Protein 3LUP (pdb70)

InterPro domains:
  IPR003797 DegV [PF02645] (5-283)
  IPR003797 DegV [PS51482] (6-283)
  IPR003797 DegV [TIGR00762] (7-281)
  IPR043168 DegV, C-terminal domain [G3DSA:3.30.1180.10] (158-285)
  IPR050270 DegV domain-containing [PTHR33434] (3-284)

Radius of gyration: 18.65 Å; Cα contacts (8 Å, |Δi|>4): 534; chains: 1; bounding box: 38×45×54 Å

Organism: Streptococcus agalactiae serotype V (strain ATCC BAA-611 / 2603 V/R) (NCBI:txid208435)

B-factor: mean 35.92, std 5.74, range [7.33, 65.75]

Foldseek 3Di:
DAEAEEEEPQAAADPVPVVDPRYYYFWKWKDQVVQFTTDPPTDDQVNLVVSCVPGPDFIAIAAGDLVVVLVVLVVCLVVPHAEYEYQYDACLQHVNLVVNVVSCVVRVRHHYDDDGLLHGYHQSNVLRVQLCCVVVPDPVVSVVVSVVQSVVKKKKKWFPAQCLQQVNPQEPVCVVCVVVQGQATFIWIADVSSGIYTPGTHRDLVVVLLVQLVVVCCCVPAAKQKEKEFQQQVVSSVVSLVSNVVVVNNPNYYYYYGGSNVCSRRPHNMIMMMITHDD

Secondary structure (DSSP, 8-state):
--EEEEEETTB---TTTTT-TTEEEE---EESSSS---BTTTB-HHHHHHHHHH-SS--EE-PPPHHHHHHHHHHHHHTT--EEEE--S-GGG-THHHHHTTHHHH-TTSEEE-------HHHHHHHHHHH--GGG--HHHHHHHHHHHHTT-EEEEE-S-THHHHHHT-BTTHHHHHHHHTTS--EEEE-TTS-EEEEE--SSHHHHHHHHHHHHH--TTS-EEEEEEESS-HHHHHHHHHHHHHTT-GGGEEEEE--HHHHHHH-TT-EEEEEEE--

Sequence (279 aa):
AKLALITDTSAYLPEAIENHEDVYVLDIPIIIDGKTYIEGQNLTLDQYYDKLAASKELPKTSQPSLAELDDLLCQLEKEGYTHVLGLFIAAGISGFWQNIQFLIEEHPNLTIAFPDTKITSAPQGNLVRNALCSREGDFDVIVNKIQSQIEKIEGFIVVNDLNHLVKGGRLSNGSAIIGNLLSIKPVLHFNEEGKIVVYEKVRTEKKALKRLAEIVKETADGEYDIAIIHSRAQDKAEQLYNLLAKAGLKDDLEIVSFGGVIATHLGEGAVAFGITPKN

Solvent-accessible surface area: 13046 Å² total

CATH classification: 3.40.50.10170 (+1 more: 3.30.1180.10)

Structure (mmCIF, N/CA/C/O backbone):
data_3LUP
#
_entry.id   3LUP
#
_cell.length_a   39.321
_cell.length_b   84.205
_cell.length_c   87.541
_cell.angle_alpha   90.00
_cell.angle_beta   90.00
_cell.angle_gamma   90.00
#
_symmetry.space_group_name_H-M   'P 21 21 21'
#
loop_
_entity.id
_entity.type
_entity.pdbx_description
1 polymer 'DegV family protein'
2 non-polymer 'Elaidic acid'
3 non-polymer GLYCEROL
4 water water
#
loop_
_atom_site.group_PDB
_atom_site.id
_atom_site.type_symbol
_atom_site.label_atom_id
_atom_site.label_alt_id
_atom_site.label_comp_id
_atom_site.label_asym_id
_atom_site.label_entity_id
_atom_site.label_seq_id
_atom_site.pdbx_PDB_ins_code
_atom_site.Cartn_x
_atom_site.Cartn_y
_atom_site.Cartn_z
_atom_site.occupancy
_atom_site.B_iso_or_equiv
_atom_site.auth_seq_id
_atom_site.auth_comp_id
_atom_site.auth_asym_id
_atom_site.auth_atom_id
_atom_site.pdbx_PDB_model_num
ATOM 1 N N . ALA A 1 3 ? -11.220 27.891 3.341 1.00 32.55 0 ALA A N 1
ATOM 2 C CA . ALA A 1 3 ? -9.733 28.055 3.272 1.00 32.74 0 ALA A CA 1
ATOM 3 C C . ALA A 1 3 ? -9.217 29.231 4.146 1.00 32.74 0 ALA A C 1
ATOM 4 O O . ALA A 1 3 ? -8.939 30.332 3.652 1.00 32.60 0 ALA A O 1
ATOM 14 N N . LYS A 1 5 ? -6.793 31.609 6.161 1.00 31.30 2 LYS A N 1
ATOM 15 C CA . LYS A 1 5 ? -5.428 32.094 6.330 1.00 30.56 2 LYS A CA 1
ATOM 16 C C . LYS A 1 5 ? -5.439 32.986 7.561 1.00 30.21 2 LYS A C 1
ATOM 17 O O . LYS A 1 5 ? -5.995 34.092 7.547 1.00 29.51 2 LYS A O 1
ATOM 23 N N . LEU A 1 6 ? -4.849 32.468 8.634 1.00 29.87 3 LEU A N 1
ATOM 24 C CA . LEU A 1 6 ? -4.996 33.046 9.960 1.00 29.89 3 LEU A CA 1
ATOM 25 C C . LEU A 1 6 ? -3.743 33.810 10.364 1.00 30.36 3 LEU A C 1
ATOM 26 O O . LEU A 1 6 ? -2.623 33.305 10.203 1.00 30.83 3 LEU A O 1
ATOM 31 N N . ALA A 1 7 ? -3.929 35.030 10.868 1.00 30.25 4 ALA A N 1
ATOM 32 C CA . ALA A 1 7 ? -2.812 35.811 11.357 1.00 30.23 4 ALA A CA 1
ATOM 33 C C . ALA A 1 7 ? -2.815 35.806 12.873 1.00 30.77 4 ALA A C 1
ATOM 34 O O . ALA A 1 7 ? -3.885 35.757 13.514 1.00 30.78 4 ALA A O 1
ATOM 36 N N . LEU A 1 8 ? -1.619 35.855 13.447 1.00 30.92 5 LEU A N 1
ATOM 37 C CA . LEU A 1 8 ? -1.503 36.006 14.879 1.00 31.80 5 LEU A CA 1
ATOM 38 C C . LEU A 1 8 ? -0.846 37.300 15.304 1.00 32.13 5 LEU A C 1
ATOM 39 O O . LEU A 1 8 ? 0.286 37.604 14.910 1.00 31.97 5 LEU A O 1
ATOM 44 N N . ILE A 1 9 ? -1.579 38.072 16.104 1.00 32.45 6 ILE A N 1
ATOM 45 C CA . ILE A 1 9 ? -1.031 39.321 16.618 1.00 33.02 6 ILE A CA 1
ATOM 46 C C . ILE A 1 9 ? -0.869 39.297 18.140 1.00 33.05 6 ILE A C 1
ATOM 47 O O . ILE A 1 9 ? -1.750 38.825 18.894 1.00 32.37 6 ILE A O 1
ATOM 52 N N . THR A 1 10 ? 0.287 39.803 18.558 1.00 32.92 7 THR A N 1
ATOM 53 C CA . THR A 1 10 ? 0.645 39.891 19.952 1.00 33.06 7 THR A CA 1
ATOM 54 C C . THR A 1 10 ? 1.485 41.135 20.171 1.00 32.89 7 THR A C 1
ATOM 55 O O . THR A 1 10 ? 1.677 41.910 19.249 1.00 32.92 7 THR A O 1
ATOM 59 N N . ASP A 1 11 ? 1.970 41.330 21.389 1.00 32.95 8 ASP A N 1
ATOM 60 C CA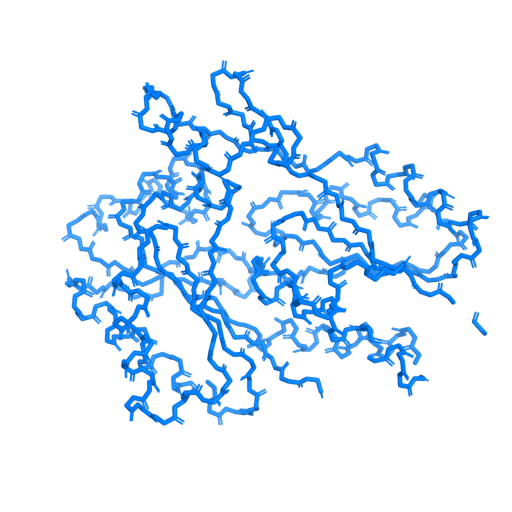 . ASP A 1 11 ? 2.810 42.471 21.682 1.00 33.62 8 ASP A CA 1
ATOM 61 C C . ASP A 1 11 ? 4.112 41.968 22.270 1.00 33.43 8 ASP A C 1
ATOM 62 O O . ASP A 1 11 ? 4.253 40.788 22.538 1.00 33.64 8 ASP A O 1
ATOM 67 N N . THR A 1 12 ? 5.071 42.863 22.446 1.00 33.54 9 THR A N 1
ATOM 68 C CA . THR A 1 12 ? 6.406 42.476 22.878 1.00 33.57 9 THR A CA 1
ATOM 69 C C . THR A 1 12 ? 6.489 42.033 24.351 1.00 33.76 9 THR A C 1
ATOM 70 O O . THR A 1 12 ? 7.550 41.588 24.793 1.00 33.92 9 THR A O 1
ATOM 74 N N . SER A 1 13 ? 5.383 42.116 25.093 1.00 33.74 10 SER A N 1
ATOM 75 C CA . SER A 1 13 ? 5.358 41.605 26.464 1.00 33.84 10 SER A CA 1
ATOM 76 C C . SER A 1 13 ? 5.231 40.084 26.495 1.00 33.70 10 SER A C 1
ATOM 77 O O . SER A 1 13 ? 5.531 39.454 27.501 1.00 33.88 10 SER A O 1
ATOM 80 N N . ALA A 1 14 ? 4.773 39.496 25.395 1.00 33.71 11 ALA A N 1
ATOM 81 C CA . ALA A 1 14 ? 4.691 38.035 25.269 1.00 33.54 11 ALA A CA 1
ATOM 82 C C . ALA A 1 14 ? 6.084 37.462 25.083 1.00 33.22 11 ALA A C 1
ATOM 83 O O . ALA A 1 14 ? 6.872 37.988 24.301 1.00 33.95 11 ALA A O 1
ATOM 85 N N . TYR A 1 15 ? 6.408 36.404 25.806 1.00 32.78 12 TYR A N 1
ATOM 86 C CA . TYR A 1 15 ? 7.684 35.755 25.586 1.00 32.70 12 TYR A CA 1
ATOM 87 C C . TYR A 1 15 ? 7.475 34.587 24.648 1.00 32.97 12 TYR A C 1
ATOM 88 O O . TYR A 1 15 ? 6.876 33.572 25.015 1.00 32.64 12 TYR A O 1
ATOM 97 N N . LEU A 1 16 ? 7.970 34.753 23.428 1.00 34.05 13 LEU A N 1
ATOM 98 C CA . LEU A 1 16 ? 7.705 33.817 22.329 1.00 35.12 13 LEU A CA 1
ATOM 99 C C . LEU A 1 16 ? 8.684 32.647 22.283 1.00 35.95 13 LEU A C 1
ATOM 100 O O . LEU A 1 16 ? 9.904 32.864 22.240 1.00 35.69 13 LEU A O 1
ATOM 105 N N . PRO A 1 17 ? 8.146 31.404 22.285 1.00 37.01 14 PRO A N 1
ATOM 106 C CA . PRO A 1 17 ? 8.976 30.196 22.131 1.00 38.13 14 PRO A CA 1
ATOM 107 C C . PRO A 1 17 ? 9.949 30.342 20.954 1.00 39.41 14 PRO A C 1
ATOM 108 O O . PRO A 1 17 ? 9.687 31.118 20.035 1.00 39.82 14 PRO A O 1
ATOM 112 N N . GLU A 1 18 ? 11.064 29.623 20.980 1.00 41.02 15 GLU A N 1
ATOM 113 C CA . GLU A 1 18 ? 12.065 29.753 19.909 1.00 42.85 15 GLU A CA 1
ATOM 114 C C . GLU A 1 18 ? 11.493 29.432 18.505 1.00 43.67 15 GLU A C 1
ATOM 115 O O . GLU A 1 18 ? 11.736 30.176 17.537 1.00 43.63 15 GLU A O 1
ATOM 117 N N . ALA A 1 19 ? 10.709 28.350 18.429 1.00 44.87 16 ALA A N 1
ATOM 118 C CA . ALA A 1 19 ? 10.127 27.839 17.166 1.00 45.96 16 ALA A CA 1
ATOM 119 C C . ALA A 1 19 ? 9.154 28.803 16.480 1.00 46.49 16 ALA A C 1
ATOM 120 O O . ALA A 1 19 ? 9.024 28.788 15.252 1.00 46.93 16 ALA A O 1
ATOM 122 N N . ILE A 1 20 ? 8.490 29.635 17.287 1.00 46.96 17 ILE A N 1
ATOM 123 C CA . ILE A 1 20 ? 7.442 30.575 16.842 1.00 47.04 17 ILE A CA 1
ATOM 124 C C . ILE A 1 20 ? 7.951 31.990 16.515 1.00 47.12 17 ILE A C 1
ATOM 125 O O . ILE A 1 20 ? 7.324 32.709 15.735 1.00 47.36 17 ILE A O 1
ATOM 130 N N . GLU A 1 21 ? 9.084 32.370 17.110 1.00 47.15 18 GLU A N 1
ATOM 131 C CA . GLU A 1 21 ? 9.743 33.672 16.881 1.00 46.58 18 GLU A CA 1
ATOM 132 C C . GLU A 1 21 ? 9.435 34.308 15.501 1.00 45.85 18 GLU A C 1
ATOM 133 O O . GLU A 1 21 ? 8.548 35.177 15.392 1.00 45.90 18 GLU A O 1
ATOM 135 N N . ASN A 1 22 ? 10.140 33.840 14.463 1.00 44.10 19 ASN A N 1
ATOM 136 C CA . ASN A 1 22 ? 10.097 34.458 13.132 1.00 42.47 19 ASN A CA 1
ATOM 137 C C . ASN A 1 22 ? 9.064 33.870 12.180 1.00 41.36 19 ASN A C 1
ATOM 138 O O . ASN A 1 22 ? 9.262 33.887 10.952 1.00 40.91 19 ASN A O 1
ATOM 143 N N . HIS A 1 23 ? 7.982 33.337 12.736 1.00 39.84 20 HIS A N 1
ATOM 144 C CA . HIS A 1 23 ? 6.939 32.733 11.933 1.00 38.52 20 HIS A CA 1
ATOM 145 C C . HIS A 1 23 ? 6.276 33.828 11.096 1.00 37.69 20 HIS A C 1
ATOM 146 O O . HIS A 1 23 ? 6.129 34.970 11.542 1.00 37.05 20 HIS A O 1
ATOM 153 N N . GLU A 1 24 ? 5.902 33.473 9.876 1.00 36.97 21 GLU A N 1
ATOM 154 C CA . GLU A 1 24 ? 5.461 34.454 8.894 1.00 36.89 21 GLU A CA 1
ATOM 155 C C . GLU A 1 24 ? 4.022 34.934 9.114 1.00 36.56 21 GLU A C 1
ATOM 156 O O . GLU A 1 24 ? 3.591 35.905 8.496 1.00 36.49 21 GLU A O 1
ATOM 162 N N . ASP A 1 25 ? 3.288 34.247 9.984 1.00 36.04 22 ASP A N 1
ATOM 163 C CA . ASP A 1 25 ? 1.919 34.626 10.303 1.00 35.61 22 ASP A CA 1
ATOM 164 C C . ASP A 1 25 ? 1.813 35.274 11.679 1.00 35.06 22 ASP A C 1
ATOM 165 O O . ASP A 1 25 ? 0.712 35.531 12.173 1.00 34.99 22 ASP A O 1
ATOM 170 N N . VAL A 1 26 ? 2.966 35.555 12.278 1.00 34.40 23 VAL A N 1
ATOM 171 C CA . VAL A 1 26 ? 3.024 36.131 13.618 1.00 33.96 23 VAL A CA 1
ATOM 172 C C . VAL A 1 26 ? 3.428 37.601 13.544 1.00 33.86 23 VAL A C 1
ATOM 173 O O . VAL A 1 26 ? 4.459 37.930 12.987 1.00 34.07 23 VAL A O 1
ATOM 177 N N . TYR A 1 27 ? 2.588 38.483 14.083 1.00 33.90 24 TYR A N 1
ATOM 178 C CA . TYR A 1 27 ? 2.877 39.918 14.106 1.00 33.78 24 TYR A CA 1
ATOM 179 C C . TYR A 1 27 ? 2.952 40.439 15.544 1.00 33.82 24 TYR A C 1
ATOM 180 O O . TYR A 1 27 ? 2.102 40.105 16.381 1.00 34.06 24 TYR A O 1
ATOM 189 N N . VAL A 1 28 ? 3.986 41.230 15.829 1.00 33.73 25 VAL A N 1
ATOM 190 C CA . VAL A 1 28 ? 4.266 41.682 17.191 1.00 33.64 25 VAL A CA 1
ATOM 191 C C . VAL A 1 28 ? 4.274 43.192 17.264 1.00 34.05 25 VAL A C 1
ATOM 192 O O . VAL A 1 28 ? 5.142 43.842 16.671 1.00 34.04 25 VAL A O 1
ATOM 196 N N . LEU A 1 29 ? 3.318 43.733 18.010 1.00 34.51 26 LEU A N 1
ATOM 197 C CA . LEU A 1 29 ? 3.230 45.168 18.285 1.00 35.47 26 LEU A CA 1
ATOM 198 C C . LEU A 1 29 ? 4.217 45.572 19.374 1.00 35.91 26 LEU A C 1
ATOM 199 O O . LEU A 1 29 ? 4.342 44.864 20.373 1.00 36.20 26 LEU A O 1
ATOM 204 N N . ASP A 1 30 ? 4.887 46.714 19.200 1.00 36.26 27 ASP A N 1
ATOM 205 C CA . ASP A 1 30 ? 5.833 47.211 20.205 1.00 36.99 27 ASP A CA 1
ATOM 206 C C . ASP A 1 30 ? 5.185 47.972 21.357 1.00 37.08 27 ASP A C 1
ATOM 207 O O . ASP A 1 30 ? 4.252 48.750 21.161 1.00 37.63 27 ASP A O 1
ATOM 212 N N . ILE A 1 31 ? 5.694 47.732 22.562 1.00 37.36 28 ILE A N 1
ATOM 213 C CA . ILE A 1 31 ? 5.290 48.484 23.761 1.00 37.30 28 ILE A CA 1
ATOM 214 C C . ILE A 1 31 ? 6.377 49.476 24.166 1.00 37.51 28 ILE A C 1
ATOM 215 O O . ILE A 1 31 ? 7.485 49.076 24.503 1.00 37.67 28 ILE A O 1
ATOM 220 N N . PRO A 1 32 ? 6.065 50.775 24.111 1.00 37.93 29 PRO A N 1
ATOM 221 C CA . PRO A 1 32 ? 7.029 51.797 24.504 1.00 38.25 29 PRO A CA 1
ATOM 222 C C . PRO A 1 32 ? 7.292 51.855 26.014 1.00 38.68 29 PRO A C 1
ATOM 223 O O . PRO A 1 32 ? 6.389 51.625 26.821 1.00 38.48 29 PRO A O 1
ATOM 227 N N . ILE A 1 33 ? 8.538 52.137 26.378 1.00 39.15 30 ILE A N 1
ATOM 228 C CA . ILE A 1 33 ? 8.868 52.470 27.749 1.00 40.05 30 ILE A CA 1
ATOM 229 C C . ILE A 1 33 ? 9.227 53.959 27.830 1.00 40.40 30 ILE A C 1
ATOM 230 O O . ILE A 1 33 ? 9.878 54.504 26.937 1.00 40.41 30 ILE A O 1
ATOM 235 N N . ILE A 1 34 ? 8.780 54.624 28.884 1.00 41.04 31 ILE A N 1
ATOM 236 C CA . ILE A 1 34 ? 9.050 56.050 29.029 1.00 42.03 31 ILE A CA 1
ATOM 237 C C . ILE A 1 34 ? 9.939 56.307 30.239 1.00 42.58 31 ILE A C 1
ATOM 238 O O . ILE A 1 34 ? 9.490 56.214 31.390 1.00 42.12 31 ILE A O 1
ATOM 243 N N . ILE A 1 35 ? 11.203 56.622 29.964 1.00 43.45 32 ILE A N 1
ATOM 244 C CA . ILE A 1 35 ? 12.153 56.978 31.012 1.00 44.34 32 ILE A CA 1
ATOM 245 C C . ILE A 1 35 ? 11.937 58.459 31.327 1.00 45.22 32 ILE A C 1
ATOM 246 O O . ILE A 1 35 ? 10.802 58.868 31.569 1.00 45.73 32 ILE A O 1
ATOM 251 N N . ASP A 1 36 ? 12.985 59.275 31.321 1.00 46.19 33 ASP A N 1
ATOM 252 C CA . ASP A 1 36 ? 12.793 60.713 31.519 1.00 47.00 33 ASP A CA 1
ATOM 253 C C . ASP A 1 36 ? 12.227 61.328 30.230 1.00 47.66 33 ASP A C 1
ATOM 254 O O . ASP A 1 36 ? 12.243 62.552 30.051 1.00 48.02 33 ASP A O 1
ATOM 256 N N . GLY A 1 37 ? 11.691 60.460 29.362 1.00 48.27 34 GLY A N 1
ATOM 257 C CA . GLY A 1 37 ? 11.420 60.759 27.943 1.00 48.81 34 GLY A CA 1
ATOM 258 C C . GLY A 1 37 ? 12.626 60.355 27.094 1.00 49.26 34 GLY A C 1
ATOM 259 O O . GLY A 1 37 ? 12.612 60.488 25.868 1.00 49.31 34 GLY A O 1
ATOM 260 N N . LYS A 1 38 ? 13.653 59.826 27.774 1.00 49.65 35 LYS A N 1
ATOM 261 C CA . LYS A 1 38 ? 14.994 59.527 27.222 1.00 49.60 35 LYS A CA 1
ATOM 262 C C . LYS A 1 38 ? 15.089 58.397 26.171 1.00 49.35 35 LYS A C 1
ATOM 263 O O . LYS A 1 38 ? 15.506 58.655 25.032 1.00 49.43 35 LYS A O 1
ATOM 265 N N . THR A 1 39 ? 14.735 57.166 26.562 1.00 48.79 36 THR A N 1
ATOM 266 C CA . THR A 1 39 ? 14.717 56.008 25.647 1.00 48.28 36 THR A CA 1
ATOM 267 C C . THR A 1 39 ? 13.389 55.258 25.733 1.00 47.98 36 THR A C 1
ATOM 268 O O . THR A 1 39 ? 12.688 55.359 26.749 1.00 47.97 36 THR A O 1
ATOM 270 N N . TYR A 1 40 ? 13.073 54.485 24.685 1.00 47.37 37 TYR A N 1
ATOM 271 C CA . TYR A 1 40 ? 11.678 54.202 24.316 1.00 46.70 37 TYR A CA 1
ATOM 272 C C . TYR A 1 40 ? 11.269 52.782 23.865 1.00 45.91 37 TYR A C 1
ATOM 273 O O . TYR A 1 40 ? 10.302 52.230 24.383 1.00 45.76 37 TYR A O 1
ATOM 282 N N . ILE A 1 41 ? 11.935 52.211 22.868 1.00 44.95 38 ILE A N 1
ATOM 283 C CA . ILE A 1 41 ? 11.503 50.902 22.377 1.00 44.25 38 ILE A CA 1
ATOM 284 C C . ILE A 1 41 ? 12.648 49.914 22.361 1.00 44.15 38 ILE A C 1
ATOM 285 O O . ILE A 1 41 ? 13.643 50.122 21.670 1.00 44.27 38 ILE A O 1
ATOM 290 N N . GLU A 1 42 ? 12.491 48.842 23.136 1.00 44.07 39 GLU A N 1
ATOM 291 C CA . GLU A 1 42 ? 13.476 47.763 23.214 1.00 44.12 39 GLU A CA 1
ATOM 292 C C . GLU A 1 42 ? 13.695 47.156 21.830 1.00 43.98 39 GLU A C 1
ATOM 293 O O . GLU A 1 42 ? 12.737 46.864 21.116 1.00 44.09 39 GLU A O 1
ATOM 299 N N . GLY A 1 43 ? 14.957 46.996 21.444 1.00 43.86 40 GLY A N 1
ATOM 300 C CA . GLY A 1 43 ? 15.289 46.372 20.165 1.00 43.72 40 GLY A CA 1
ATOM 301 C C . GLY A 1 43 ? 15.568 47.361 19.048 1.00 43.65 40 GLY A C 1
ATOM 302 O O . GLY A 1 43 ? 16.187 47.003 18.037 1.00 43.98 40 GLY A O 1
ATOM 303 N N . GLN A 1 44 ? 15.106 48.600 19.228 1.00 43.09 41 GLN A N 1
ATOM 304 C CA . GLN A 1 44 ? 15.312 49.678 18.258 1.00 42.44 41 GLN A CA 1
ATOM 305 C C . GLN A 1 44 ? 16.189 50.785 18.842 1.00 41.97 41 GLN A C 1
ATOM 306 O O . GLN A 1 44 ? 17.143 51.256 18.215 1.00 41.74 41 GLN A O 1
ATOM 312 N N . ASN A 1 45 ? 15.869 51.135 20.082 1.00 41.33 42 ASN A N 1
ATOM 313 C CA . ASN A 1 45 ? 16.159 52.423 20.669 1.00 40.50 42 ASN A CA 1
ATOM 314 C C . ASN A 1 45 ? 16.782 52.230 22.043 1.00 40.06 42 ASN A C 1
ATOM 315 O O . ASN A 1 45 ? 17.264 53.180 22.666 1.00 39.67 42 ASN A O 1
ATOM 320 N N . LEU A 1 46 ? 16.756 50.984 22.507 1.00 39.60 43 LEU A N 1
ATOM 321 C CA . LEU A 1 46 ? 17.104 50.636 23.876 1.00 39.03 43 LEU A CA 1
ATOM 322 C C . LEU A 1 46 ? 17.392 49.143 23.994 1.00 38.74 43 LEU A C 1
ATOM 323 O O . LEU A 1 46 ? 16.543 48.306 23.664 1.00 38.39 43 LEU A O 1
ATOM 328 N N . THR A 1 47 ? 18.595 48.817 24.460 1.00 38.58 44 THR A N 1
ATOM 329 C CA . THR A 1 47 ? 18.945 47.430 24.789 1.00 38.55 44 THR A CA 1
ATOM 330 C C . THR A 1 47 ? 18.566 47.121 26.241 1.00 38.60 44 THR A C 1
ATOM 331 O O . THR A 1 47 ? 18.314 48.044 27.034 1.00 38.62 44 THR A O 1
ATOM 335 N N . LEU A 1 48 ? 18.537 45.832 26.595 1.00 38.34 45 LEU A N 1
ATOM 336 C CA . LEU A 1 48 ? 18.220 45.451 27.970 1.00 37.92 45 LEU A CA 1
ATOM 337 C C . LEU A 1 48 ? 19.275 45.968 28.957 1.00 37.68 45 LEU A C 1
ATOM 338 O O . LEU A 1 48 ? 18.928 46.354 30.075 1.00 37.94 45 LEU A O 1
ATOM 343 N N . ASP A 1 49 ? 20.544 46.020 28.538 1.00 37.21 46 ASP A N 1
ATOM 344 C CA . ASP A 1 49 ? 21.612 46.505 29.419 1.00 36.44 46 ASP A CA 1
ATOM 345 C C . ASP A 1 49 ? 21.543 48.004 29.639 1.00 36.10 46 ASP A C 1
ATOM 346 O O . ASP A 1 49 ? 21.788 48.484 30.746 1.00 36.05 46 ASP A O 1
ATOM 351 N N . GLN A 1 50 ? 21.188 48.740 28.588 1.00 35.87 47 GLN A N 1
ATOM 352 C CA . GLN A 1 50 ? 21.004 50.188 28.693 1.00 35.55 47 GLN A CA 1
ATOM 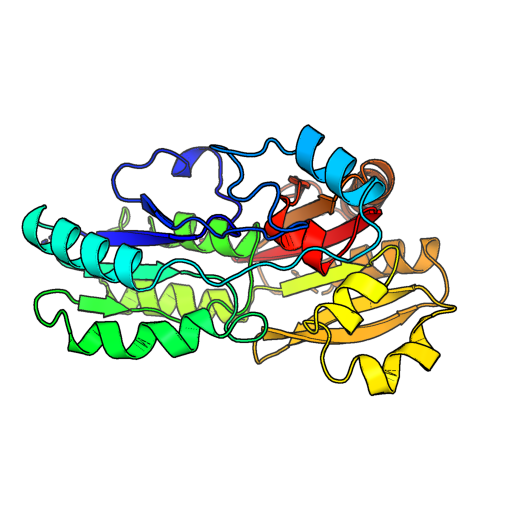353 C C . GLN A 1 50 ? 19.826 50.478 29.605 1.00 35.45 47 GLN A C 1
ATOM 354 O O . GLN A 1 50 ? 19.858 51.457 30.366 1.00 35.33 47 GLN A O 1
ATOM 360 N N . TYR A 1 51 ? 18.801 49.617 29.518 1.00 34.99 48 TYR A N 1
ATOM 361 C CA . TYR A 1 51 ? 17.582 49.766 30.295 1.00 34.53 48 TYR A CA 1
ATOM 362 C C . TYR A 1 51 ? 17.848 49.780 31.778 1.00 35.18 48 TYR A C 1
ATOM 363 O O . TYR A 1 51 ? 17.390 50.681 32.482 1.00 35.51 48 TYR A O 1
ATOM 372 N N . TYR A 1 52 ? 18.558 48.758 32.252 1.00 35.73 49 TYR A N 1
ATOM 373 C CA . TYR A 1 52 ? 18.871 48.630 33.675 1.00 36.16 49 TYR A CA 1
ATOM 374 C C . TYR A 1 52 ? 19.812 49.718 34.175 1.00 36.77 49 TYR A C 1
ATOM 375 O O . TYR A 1 52 ? 19.691 50.178 35.311 1.00 36.24 49 TYR A O 1
ATOM 384 N N . ASP A 1 53 ? 20.739 50.126 33.314 1.00 38.19 50 ASP A N 1
ATOM 385 C CA . ASP A 1 53 ? 21.590 51.278 33.586 1.00 39.74 50 ASP A CA 1
ATOM 386 C C . ASP A 1 53 ? 20.766 52.545 33.746 1.00 40.58 50 ASP A C 1
ATOM 387 O O . ASP A 1 53 ? 20.996 53.319 34.682 1.00 40.55 50 ASP A O 1
ATOM 392 N N . LYS A 1 54 ? 19.809 52.747 32.837 1.00 41.60 51 LYS A N 1
ATOM 393 C CA . LYS A 1 54 ? 18.905 53.893 32.920 1.00 42.80 51 LYS A CA 1
ATOM 394 C C . LYS A 1 54 ? 17.965 53.793 34.123 1.00 43.57 51 LYS A C 1
ATOM 395 O O . LYS A 1 54 ? 17.631 54.805 34.744 1.00 43.75 51 LYS A O 1
ATOM 401 N N . LEU A 1 55 ? 17.560 52.574 34.464 1.00 44.49 52 LEU A N 1
ATOM 402 C CA . LEU A 1 55 ? 16.762 52.349 35.668 1.00 45.43 52 LEU A CA 1
ATOM 403 C C . LEU A 1 55 ? 17.484 52.810 36.959 1.00 45.90 52 LEU A C 1
ATOM 404 O O . LEU A 1 55 ? 16.966 53.657 37.699 1.00 45.97 52 LEU A O 1
ATOM 409 N N . ALA A 1 56 ? 18.682 52.276 37.201 1.00 46.37 53 ALA A N 1
ATOM 410 C CA . ALA A 1 56 ? 19.509 52.684 38.341 1.00 46.88 53 ALA A CA 1
ATOM 411 C C . ALA A 1 56 ? 19.705 54.202 38.443 1.00 47.25 53 ALA A C 1
ATOM 412 O O . ALA A 1 56 ? 19.650 54.764 39.537 1.00 47.42 53 ALA A O 1
ATOM 414 N N . ALA A 1 57 ? 19.905 54.857 37.301 1.00 47.77 54 ALA A N 1
ATOM 415 C CA . ALA A 1 57 ? 20.285 56.280 37.252 1.00 48.23 54 ALA A CA 1
ATOM 416 C C . ALA A 1 57 ? 19.143 57.322 37.334 1.00 48.49 54 ALA A C 1
ATOM 417 O O . ALA A 1 57 ? 19.402 58.489 37.629 1.00 48.72 54 ALA A O 1
ATOM 419 N N . SER A 1 58 ? 17.898 56.928 37.072 1.00 48.77 55 SER A N 1
ATOM 420 C CA . SER A 1 58 ? 16.784 57.884 37.163 1.00 48.94 55 SER A CA 1
ATOM 421 C C . SER A 1 58 ? 16.286 58.052 38.608 1.00 49.03 55 SER A C 1
ATOM 422 O O . SER A 1 58 ? 16.406 57.132 39.429 1.00 48.98 55 SER A O 1
ATOM 424 N N . LYS A 1 59 ? 15.757 59.240 38.917 1.00 49.03 56 LYS A N 1
ATOM 425 C CA . LYS A 1 59 ? 15.217 59.546 40.260 1.00 48.88 56 LYS A CA 1
ATOM 426 C C . LYS A 1 59 ? 13.686 59.505 40.238 1.00 48.53 56 LYS A C 1
ATOM 427 O O . LYS A 1 59 ? 13.023 59.756 41.253 1.00 48.59 56 LYS A O 1
ATOM 429 N N . GLU A 1 60 ? 13.152 59.182 39.061 1.00 47.88 57 GLU A N 1
ATOM 430 C CA . GLU A 1 60 ? 11.727 59.008 38.828 1.00 47.22 57 GLU A CA 1
ATOM 431 C C . GLU A 1 60 ? 11.538 57.628 38.185 1.00 46.49 57 GLU A C 1
ATOM 432 O O . GLU A 1 60 ? 12.391 57.185 37.402 1.00 46.43 57 GLU A O 1
ATOM 438 N N . LEU A 1 61 ? 10.444 56.941 38.515 1.00 45.52 58 LEU A N 1
ATOM 439 C CA . LEU A 1 61 ? 10.160 55.627 37.912 1.00 44.64 58 LEU A CA 1
ATOM 440 C C . LEU A 1 61 ? 9.836 55.737 36.423 1.00 43.93 58 LEU A C 1
ATOM 441 O O . LEU A 1 61 ? 9.241 56.733 35.996 1.00 43.79 58 LEU A O 1
ATOM 446 N N . PRO A 1 62 ? 10.232 54.717 35.628 1.00 43.23 59 PRO A N 1
ATOM 447 C CA . PRO A 1 62 ? 9.764 54.647 34.251 1.00 42.61 59 PRO A CA 1
ATOM 448 C C . PRO A 1 62 ? 8.270 54.303 34.166 1.00 42.23 59 PRO A C 1
ATOM 449 O O . PRO A 1 62 ? 7.683 53.782 35.133 1.00 42.06 59 PRO A O 1
ATOM 453 N N . LYS A 1 63 ?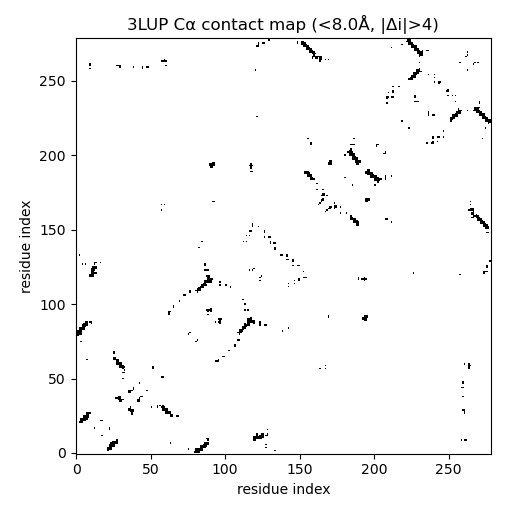 7.662 54.626 33.024 1.00 41.56 60 LYS A N 1
ATOM 454 C CA . LYS A 1 63 ? 6.306 54.188 32.722 1.00 40.84 60 LYS A CA 1
ATOM 455 C C . LYS A 1 63 ? 6.311 53.419 31.408 1.00 40.20 60 LYS A C 1
ATOM 456 O O . LYS A 1 63 ? 7.276 53.466 30.648 1.00 39.98 60 LYS A O 1
ATOM 462 N N . THR A 1 64 ? 5.239 52.691 31.149 1.00 39.63 61 THR A N 1
ATOM 463 C CA . THR A 1 64 ? 5.028 52.156 29.821 1.00 39.35 61 THR A CA 1
ATOM 464 C C . THR A 1 64 ? 3.751 52.765 29.258 1.00 39.82 61 THR A C 1
ATOM 465 O O . THR A 1 64 ? 2.983 53.419 29.981 1.00 39.84 61 THR A O 1
ATOM 469 N N . SER A 1 65 ? 3.543 52.576 27.958 1.00 40.01 62 SER A N 1
ATOM 470 C CA . SER A 1 65 ? 2.305 52.984 27.321 1.00 40.21 62 SER A CA 1
ATOM 471 C C . SER A 1 65 ? 1.817 51.834 26.478 1.00 39.74 62 SER A C 1
ATOM 472 O O . SER A 1 65 ? 2.603 50.968 26.103 1.00 39.75 62 SER A O 1
ATOM 475 N N . GLN A 1 66 ? 0.513 51.830 26.205 1.00 39.47 63 GLN A N 1
ATOM 476 C CA . GLN A 1 66 ? -0.130 50.825 25.370 1.00 39.12 63 GLN A CA 1
ATOM 477 C C . GLN A 1 66 ? 0.519 50.818 23.994 1.00 39.17 63 GLN A C 1
ATOM 478 O O . GLN A 1 66 ? 1.019 51.854 23.549 1.00 3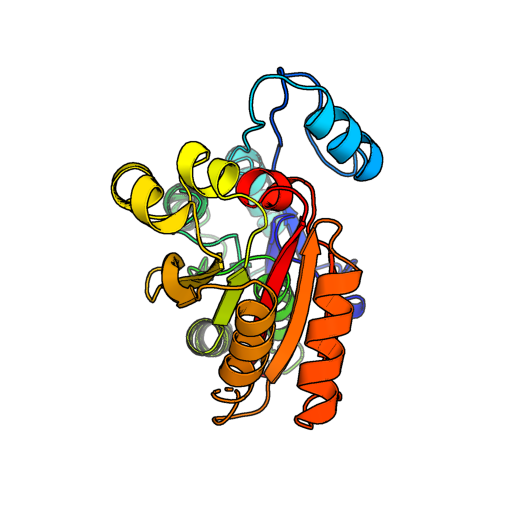9.52 63 GLN A O 1
ATOM 484 N N . PRO A 1 67 ? 0.545 49.653 23.320 1.00 39.07 64 PRO A N 1
ATOM 485 C CA . PRO A 1 67 ? 0.962 49.687 21.914 1.00 39.04 64 PRO A CA 1
ATOM 486 C C . PRO A 1 67 ? 0.037 50.601 21.111 1.00 38.80 64 PRO A C 1
ATOM 487 O O . PRO A 1 67 ? -1.054 50.927 21.573 1.00 38.87 64 PRO A O 1
ATOM 491 N N . SER A 1 68 ? 0.489 51.034 19.939 1.00 38.63 65 SER A N 1
ATOM 492 C CA . SER A 1 68 ? -0.273 51.970 19.105 1.00 38.32 65 SER A CA 1
ATOM 493 C C . SER A 1 68 ? -1.579 51.366 18.522 1.00 37.97 65 SER A C 1
ATOM 494 O O . SER A 1 68 ? -1.556 50.333 17.837 1.00 37.84 65 SER A O 1
ATOM 497 N N . LEU A 1 69 ? -2.712 52.008 18.806 1.00 37.35 66 LEU A N 1
ATOM 498 C CA . LEU A 1 69 ? -3.975 51.639 18.174 1.00 37.17 66 LEU A CA 1
ATOM 499 C C . LEU A 1 69 ? -3.854 51.798 16.667 1.00 37.05 66 LEU A C 1
ATOM 500 O O . LEU A 1 69 ? -4.354 50.970 15.908 1.00 37.22 66 LEU A O 1
ATOM 505 N N . ALA A 1 70 ? -3.180 52.866 16.245 1.00 36.79 67 ALA A N 1
ATOM 506 C CA . ALA A 1 70 ? -2.980 53.161 14.833 1.00 36.44 67 ALA A CA 1
ATOM 507 C C . ALA A 1 70 ? -2.153 52.078 14.144 1.00 36.34 67 ALA A C 1
ATOM 508 O O . ALA A 1 70 ? -2.417 51.742 12.993 1.00 36.31 67 ALA A O 1
ATOM 510 N N . GLU A 1 71 ? -1.168 51.531 14.848 1.00 36.22 68 GLU A N 1
ATOM 511 C CA . GLU A 1 71 ? -0.337 50.471 14.288 1.00 36.67 68 GLU A CA 1
ATOM 512 C C . GLU A 1 71 ? -1.123 49.183 14.098 1.00 36.50 68 GLU A C 1
ATOM 513 O O . GLU A 1 71 ? -1.003 48.529 13.067 1.00 36.45 68 GLU A O 1
ATOM 519 N N . LEU A 1 72 ? -1.918 48.823 15.099 1.00 36.58 69 LEU A N 1
ATOM 520 C CA . LEU A 1 72 ? -2.827 47.695 14.974 1.00 36.88 69 LEU A CA 1
ATOM 521 C C . LEU A 1 72 ? -3.780 47.910 13.798 1.00 37.27 69 LEU A C 1
ATOM 522 O O . LEU A 1 72 ? -3.917 47.045 12.926 1.00 37.52 69 LEU A O 1
ATOM 527 N N . ASP A 1 73 ? -4.424 49.072 13.780 1.00 37.64 70 ASP A N 1
ATOM 528 C CA . ASP A 1 73 ? -5.371 49.427 12.738 1.00 37.99 70 ASP A CA 1
ATOM 529 C C . ASP A 1 73 ? -4.790 49.223 11.348 1.00 37.84 70 ASP A C 1
ATOM 530 O O . ASP A 1 73 ? -5.411 48.570 10.511 1.00 37.83 70 ASP A O 1
ATOM 535 N N . ASP A 1 74 ? -3.598 49.776 11.122 1.00 37.66 71 ASP A N 1
ATOM 536 C CA . ASP A 1 74 ? -2.895 49.670 9.842 1.00 37.81 71 ASP A CA 1
ATOM 537 C C . ASP A 1 74 ? -2.415 48.236 9.525 1.00 37.58 71 ASP A C 1
ATOM 538 O O . ASP A 1 74 ? -2.366 47.828 8.354 1.00 37.39 71 ASP A O 1
ATOM 543 N N . LEU A 1 75 ? -2.060 47.485 10.568 1.00 37.29 72 LEU A N 1
ATOM 544 C CA . LEU A 1 75 ? -1.678 46.083 10.427 1.00 37.01 72 LEU A CA 1
ATOM 545 C C . LEU A 1 75 ? -2.874 45.218 10.010 1.00 37.07 72 LEU A C 1
ATOM 546 O O . LEU A 1 75 ? -2.743 44.310 9.181 1.00 36.92 72 LEU A O 1
ATOM 551 N N . LEU A 1 76 ? -4.029 45.505 10.599 1.00 36.76 73 LEU A N 1
ATOM 552 C CA . LEU A 1 76 ? -5.243 44.797 10.267 1.00 36.79 73 LEU A CA 1
ATOM 553 C C . LEU A 1 76 ? -5.599 44.984 8.804 1.00 37.00 73 LEU A C 1
ATOM 554 O O . LEU A 1 76 ? -5.911 44.019 8.103 1.00 37.19 73 LEU A O 1
ATOM 559 N N . CYS A 1 77 ? -5.538 46.228 8.349 1.00 37.25 74 CYS A N 1
ATOM 560 C CA . CYS A 1 77 ? -5.807 46.564 6.960 1.00 37.78 74 CYS A CA 1
ATOM 561 C C . CYS A 1 77 ? -4.816 45.854 6.031 1.00 37.70 74 CYS A C 1
ATOM 562 O O . CYS A 1 77 ? -5.219 45.235 5.045 1.00 37.50 74 CYS A O 1
ATOM 565 N N . GLN A 1 78 ? -3.527 45.930 6.373 1.00 38.03 75 GLN A N 1
ATOM 566 C CA . GLN A 1 78 ? -2.449 45.239 5.644 1.00 38.21 75 GLN A CA 1
ATOM 567 C C . GLN A 1 78 ? -2.661 43.716 5.532 1.00 37.72 75 GLN A C 1
ATOM 568 O O . GLN A 1 78 ? -2.430 43.120 4.477 1.00 37.66 75 GLN A O 1
ATOM 574 N N . LEU A 1 79 ? -3.108 43.096 6.616 1.00 37.33 76 LEU A N 1
ATOM 575 C CA . LEU A 1 79 ? -3.383 41.661 6.620 1.00 37.18 76 LEU A CA 1
ATOM 576 C C . LEU A 1 79 ? -4.535 41.305 5.674 1.00 37.06 76 LEU A C 1
ATOM 577 O O . LEU A 1 79 ? -4.453 40.328 4.923 1.00 36.73 76 LEU A O 1
ATOM 582 N N . GLU A 1 80 ? -5.589 42.122 5.703 1.00 36.97 77 GLU A N 1
ATOM 583 C CA . GLU A 1 80 ? -6.742 41.963 4.820 1.00 37.07 77 GLU A CA 1
ATOM 584 C C . GLU A 1 80 ? -6.336 41.937 3.354 1.00 36.70 77 GLU A C 1
ATOM 585 O O . GLU A 1 80 ? -6.817 41.093 2.601 1.00 36.79 77 GLU A O 1
ATOM 591 N N . LYS A 1 81 ? -5.459 42.858 2.951 1.00 36.22 78 LYS A N 1
ATOM 592 C CA . LYS A 1 81 ? -4.983 42.886 1.564 1.00 35.83 78 LYS A CA 1
ATOM 593 C C . LYS A 1 81 ? -3.818 41.925 1.283 1.00 34.98 78 LYS A C 1
ATOM 594 O O . LYS A 1 81 ? -3.507 41.629 0.139 1.00 34.49 78 LYS A O 1
ATOM 600 N N . GLU A 1 82 ? -3.203 41.410 2.335 1.00 34.36 79 GLU A N 1
ATOM 601 C CA . GLU A 1 82 ? -2.205 40.376 2.162 1.00 33.80 79 GLU A CA 1
ATOM 602 C C . GLU A 1 82 ? -2.898 39.005 1.990 1.00 33.19 79 GLU A C 1
ATOM 603 O O . GLU A 1 82 ? -2.224 37.979 1.803 1.00 33.12 79 GLU A O 1
ATOM 609 N N . GLY A 1 83 ? -4.239 39.000 2.037 1.00 32.20 80 GLY A N 1
ATOM 610 C CA . GLY A 1 83 ? -5.044 37.789 1.838 1.00 31.03 80 GLY A CA 1
ATOM 611 C C . GLY A 1 83 ? -5.441 36.952 3.058 1.00 30.90 80 GLY A C 1
ATOM 612 O O . GLY A 1 83 ? -6.075 35.902 2.908 1.00 30.96 80 GLY A O 1
ATOM 613 N N . TYR A 1 84 ? -5.088 37.390 4.266 1.00 30.30 81 TYR A N 1
ATOM 614 C CA . TYR A 1 84 ? -5.502 36.683 5.481 1.00 30.05 81 TYR A CA 1
ATOM 615 C C . TYR A 1 84 ? -7.015 36.722 5.674 1.00 30.27 81 TYR A C 1
ATOM 616 O O . TYR A 1 84 ? -7.648 37.723 5.359 1.00 30.63 81 TYR A O 1
ATOM 625 N N . THR A 1 85 ? -7.594 35.648 6.210 1.00 30.40 82 THR A N 1
ATOM 626 C CA . THR A 1 85 ? -9.053 35.577 6.397 1.00 30.24 82 THR A CA 1
ATOM 627 C C . THR A 1 85 ? -9.490 35.728 7.849 1.00 30.48 82 THR A C 1
ATOM 628 O O . THR A 1 85 ? -10.558 36.270 8.120 1.00 30.86 82 THR A O 1
ATOM 632 N N . HIS A 1 86 ? -8.677 35.227 8.772 1.00 30.54 83 HIS A N 1
ATOM 633 C CA . HIS A 1 86 ? -8.986 35.303 10.186 1.00 30.52 83 HIS A CA 1
ATOM 634 C C . HIS A 1 86 ? -7.823 35.905 10.941 1.00 31.23 83 HIS A C 1
ATOM 635 O O . HIS A 1 86 ? -6.664 35.835 10.495 1.00 31.16 83 HIS A O 1
ATOM 642 N N . VAL A 1 87 ? -8.140 36.486 12.099 1.00 31.51 84 VAL A N 1
ATOM 643 C CA . VAL A 1 87 ? -7.140 37.084 12.977 1.00 31.56 84 VAL A CA 1
ATOM 644 C C . VAL A 1 87 ? -7.397 36.708 14.442 1.00 31.61 84 VAL A C 1
ATOM 645 O O . VAL A 1 87 ? -8.522 36.858 14.944 1.00 31.51 84 VAL A O 1
ATOM 649 N N . LEU A 1 88 ? -6.349 36.228 15.120 1.00 31.41 85 LEU A N 1
ATOM 650 C CA . LEU A 1 88 ? -6.382 36.060 16.583 1.00 31.01 85 LEU A CA 1
ATOM 651 C C . LEU A 1 88 ? -5.370 36.972 17.280 1.00 31.26 85 LEU A C 1
ATOM 652 O O . LEU A 1 88 ? -4.153 36.839 17.096 1.00 31.09 85 LEU A O 1
ATOM 657 N N . GLY A 1 89 ? -5.890 37.922 18.055 1.00 31.67 86 GLY A N 1
ATOM 658 C CA . GLY A 1 89 ? -5.057 38.880 18.781 1.00 31.76 86 GLY A CA 1
ATOM 659 C C . GLY A 1 89 ? -4.955 38.461 20.233 1.00 32.23 86 GLY A C 1
ATOM 660 O O . GLY A 1 89 ? -5.970 38.422 20.951 1.00 32.02 86 GLY A O 1
ATOM 661 N N . LEU A 1 90 ? -3.729 38.124 20.646 1.00 32.32 87 LEU A N 1
ATOM 662 C CA . LEU A 1 90 ? -3.420 37.668 22.016 1.00 32.41 87 LEU A CA 1
ATOM 663 C C . LEU A 1 90 ? -2.442 38.625 22.722 1.00 32.40 87 LEU A C 1
ATOM 664 O O . LEU A 1 90 ? -1.214 38.456 22.681 1.00 31.20 87 LEU A O 1
ATOM 669 N N . PHE A 1 91 ? -3.018 39.638 23.359 1.00 33.00 88 PHE A N 1
ATOM 670 C CA . PHE A 1 91 ? -2.246 40.708 23.954 1.00 33.77 88 PHE A CA 1
ATOM 671 C C . PHE A 1 91 ? -2.228 40.630 25.477 1.00 34.56 88 PHE A C 1
ATOM 672 O O . PHE A 1 91 ? -3.013 39.888 26.095 1.00 34.52 88 PHE A O 1
ATOM 680 N N . ILE A 1 92 ? -1.311 41.407 26.055 1.00 34.94 89 ILE A N 1
ATOM 681 C CA . ILE A 1 92 ? -1.230 41.684 27.487 1.00 35.42 89 ILE A CA 1
ATOM 682 C C . ILE A 1 92 ? -2.610 41.759 28.213 1.00 35.59 89 ILE A C 1
ATOM 683 O O . ILE A 1 92 ? -3.590 42.304 27.679 1.00 35.50 89 ILE A O 1
ATOM 688 N N . ALA A 1 93 ? -2.670 41.181 29.417 1.00 35.45 90 ALA A N 1
ATOM 689 C CA . ALA A 1 93 ? -3.861 41.191 30.291 1.00 35.34 90 ALA A CA 1
ATOM 690 C C . ALA A 1 93 ? -4.641 42.505 30.365 1.00 35.27 90 ALA A C 1
ATOM 691 O O . ALA A 1 93 ? -4.067 43.557 30.632 1.00 36.02 90 ALA A O 1
ATOM 693 N N . ALA A 1 94 ? -5.955 42.433 30.169 1.00 35.18 91 ALA A N 1
ATOM 694 C CA . ALA A 1 94 ? -6.881 43.566 30.414 1.00 34.68 91 ALA A CA 1
ATOM 695 C C . ALA A 1 94 ? -6.708 44.223 31.793 1.00 34.80 91 ALA A C 1
ATOM 696 O O . ALA A 1 94 ? -6.899 45.426 31.936 1.00 34.54 91 ALA A O 1
ATOM 698 N N . GLY A 1 95 ? -6.353 43.418 32.803 1.00 35.14 92 GLY A N 1
ATOM 699 C CA . GLY A 1 95 ? -6.204 43.880 34.185 1.00 35.14 92 GLY A CA 1
ATOM 700 C C . GLY A 1 95 ? -4.911 44.617 34.508 1.00 35.53 92 GLY A C 1
ATOM 701 O O . GLY A 1 95 ? -4.721 45.082 35.635 1.00 35.61 92 GLY A O 1
ATOM 702 N N . ILE A 1 96 ? -4.008 44.719 33.536 1.00 35.73 93 ILE A N 1
ATOM 703 C CA . ILE A 1 96 ? -2.736 45.415 33.759 1.00 35.83 93 ILE A CA 1
ATOM 704 C C . ILE A 1 96 ? -2.436 46.448 32.674 1.00 35.96 93 ILE A C 1
ATOM 705 O O . ILE A 1 96 ? -1.308 46.930 32.565 1.00 36.12 93 ILE A O 1
ATOM 710 N N . SER A 1 97 ? -3.459 46.781 31.888 1.00 35.90 94 SER A N 1
ATOM 711 C CA . SER A 1 97 ? -3.338 47.676 30.741 1.00 35.52 94 SER A CA 1
ATOM 712 C C . SER A 1 97 ? -4.702 47.746 30.090 1.00 35.57 94 SER A C 1
ATOM 713 O O . SER A 1 97 ? -5.352 46.710 29.900 1.00 35.69 94 SER A O 1
ATOM 716 N N . GLY A 1 98 ? -5.131 48.960 29.740 1.00 35.28 95 GLY A N 1
ATOM 717 C CA . GLY A 1 98 ? -6.421 49.158 29.094 1.00 34.72 95 GLY A CA 1
ATOM 718 C C . GLY A 1 98 ? -6.369 48.972 27.597 1.00 34.51 95 GLY A C 1
ATOM 719 O O . GLY A 1 98 ? -7.284 49.376 26.884 1.00 35.02 95 GLY A O 1
ATOM 720 N N . PHE A 1 99 ? -5.299 48.355 27.113 1.00 34.23 96 PHE A N 1
ATOM 721 C CA . PHE A 1 99 ? -5.124 48.120 25.689 1.00 33.60 96 PHE A CA 1
ATOM 722 C C . PHE A 1 99 ? -6.179 47.173 25.138 1.00 33.86 96 PHE A C 1
ATOM 723 O O . PHE A 1 99 ? -6.786 47.447 24.101 1.00 33.84 96 PHE A O 1
ATOM 731 N N . TRP A 1 100 ? -6.394 46.063 25.841 1.00 34.13 97 TRP A N 1
ATOM 732 C CA . TRP A 1 100 ? -7.437 45.109 25.487 1.00 34.34 97 TRP A CA 1
ATOM 733 C C . TRP A 1 100 ? -8.815 45.772 25.315 1.00 35.15 97 TRP A C 1
ATOM 734 O O . TRP A 1 100 ? -9.478 45.598 24.290 1.00 35.28 97 TRP A O 1
ATOM 745 N N . GLN A 1 101 ? -9.247 46.538 26.312 1.00 35.99 98 GLN A N 1
ATOM 746 C CA . GLN A 1 101 ? -10.514 47.241 26.208 1.00 36.47 98 GLN A CA 1
ATOM 747 C C . GLN A 1 101 ? -10.506 48.276 25.093 1.00 36.59 98 GLN A C 1
ATOM 748 O O . GLN A 1 101 ? -11.532 48.490 24.421 1.00 36.45 98 GLN A O 1
ATOM 754 N N . ASN A 1 102 ? -9.350 48.908 24.900 1.00 36.48 99 ASN A N 1
ATOM 755 C CA . ASN A 1 102 ? -9.217 49.973 23.914 1.00 36.62 99 ASN A CA 1
ATOM 756 C C . ASN A 1 102 ? -9.224 49.510 22.462 1.00 36.82 99 ASN A C 1
ATOM 757 O O . ASN A 1 102 ? -9.615 50.267 21.580 1.00 37.16 99 ASN A O 1
ATOM 762 N N . ILE A 1 103 ? -8.816 48.271 22.209 1.00 36.90 100 ILE A N 1
ATOM 763 C CA . ILE A 1 103 ? -8.768 47.764 20.836 1.00 37.03 100 ILE A CA 1
ATOM 764 C C . ILE A 1 103 ? -10.064 47.130 20.358 1.00 37.30 100 ILE A C 1
ATOM 765 O O . ILE A 1 103 ? -10.156 46.792 19.184 1.00 37.54 100 ILE A O 1
ATOM 770 N N . GLN A 1 104 ? -11.050 46.965 21.249 1.00 37.52 101 GLN A N 1
ATOM 771 C CA . GLN A 1 104 ? -12.259 46.174 20.952 1.00 37.65 101 GLN A CA 1
ATOM 772 C C . GLN A 1 104 ? -13.113 46.716 19.811 1.00 37.78 101 GLN A C 1
ATOM 773 O O . GLN A 1 104 ? -13.722 45.941 19.052 1.00 37.89 101 GLN A O 1
ATOM 779 N N . PHE A 1 105 ? -13.175 48.040 19.694 1.00 37.66 102 PHE A N 1
ATOM 780 C CA . PHE A 1 105 ? -13.992 48.657 18.655 1.00 37.67 102 PHE A CA 1
ATOM 781 C C . PHE A 1 105 ? -13.459 48.290 17.273 1.00 37.54 102 PHE A C 1
ATOM 782 O O . PHE A 1 105 ? -14.212 48.247 16.307 1.00 37.90 102 PHE A O 1
ATOM 790 N N . LEU A 1 106 ? -12.167 47.992 17.195 1.00 37.45 103 LEU A N 1
ATOM 791 C CA . LEU A 1 106 ? -11.524 47.675 15.926 1.00 37.59 103 LEU A CA 1
ATOM 792 C C . LEU A 1 106 ? -12.098 46.457 15.203 1.00 37.74 103 LEU A C 1
ATOM 793 O O . LEU A 1 106 ? -12.019 46.371 13.976 1.00 37.78 103 LEU A O 1
ATOM 798 N N . ILE A 1 107 ? -12.686 45.525 15.950 1.00 37.89 104 ILE A N 1
ATOM 799 C CA . ILE A 1 107 ? -13.354 44.366 15.340 1.00 37.87 104 ILE A CA 1
ATOM 800 C C . ILE A 1 107 ? -14.497 44.779 14.395 1.00 38.35 104 ILE A C 1
ATOM 801 O O . ILE A 1 107 ? -14.650 44.198 13.312 1.00 38.72 104 ILE A O 1
ATOM 806 N N . GLU A 1 108 ? -15.272 45.788 14.791 1.00 38.39 105 GLU A N 1
ATOM 807 C CA . GLU A 1 108 ? -16.338 46.337 13.941 1.00 38.73 105 GLU A CA 1
ATOM 808 C C . GLU A 1 108 ? -15.839 47.167 12.751 1.00 37.97 105 GLU A C 1
ATOM 809 O O . GLU A 1 108 ? -16.567 47.336 11.769 1.00 37.60 105 GLU A O 1
ATOM 815 N N . GLU A 1 109 ? -14.604 47.672 12.851 1.00 37.17 106 GLU A N 1
ATOM 816 C CA . GLU A 1 109 ? -13.999 48.547 11.827 1.00 36.45 106 GLU A CA 1
ATOM 817 C C . GLU A 1 109 ? -13.329 47.776 10.681 1.00 35.52 106 GLU A C 1
ATOM 818 O O . GLU A 1 109 ? -12.963 48.373 9.666 1.00 34.80 106 GLU A O 1
ATOM 824 N N . HIS A 1 110 ? -13.157 46.463 10.862 1.00 34.58 107 HIS A N 1
ATOM 825 C CA . HIS A 1 110 ? -12.606 45.581 9.825 1.00 33.47 107 HIS A CA 1
ATOM 826 C C . HIS A 1 110 ? -13.529 44.394 9.565 1.00 33.31 107 HIS A C 1
ATOM 827 O O . HIS A 1 110 ? -13.197 43.250 9.906 1.00 33.66 107 HIS A O 1
ATOM 834 N N . PRO A 1 111 ? -14.695 44.657 8.950 1.00 33.01 108 PRO A N 1
ATOM 835 C CA . PRO A 1 111 ? -15.696 43.605 8.800 1.00 33.07 108 PRO A CA 1
ATOM 836 C C . PRO A 1 111 ? -15.299 42.508 7.797 1.00 32.99 108 PRO A C 1
ATOM 837 O O . PRO A 1 111 ? -15.922 41.447 7.776 1.00 32.91 108 PRO A O 1
ATOM 841 N N . ASN A 1 112 ? -14.258 42.754 7.002 1.00 33.05 109 ASN A N 1
ATOM 842 C CA . ASN A 1 112 ? -13.780 41.765 6.031 1.00 32.93 109 ASN A CA 1
ATOM 843 C C . ASN A 1 112 ? -12.837 40.699 6.589 1.00 32.81 109 ASN A C 1
ATOM 844 O O . ASN A 1 112 ? -12.380 39.840 5.843 1.00 32.98 109 ASN A O 1
ATOM 849 N N . LEU A 1 113 ? -12.563 40.753 7.893 1.00 32.59 110 LEU A N 1
ATOM 850 C CA . LEU A 1 113 ? -11.834 39.686 8.588 1.00 32.48 110 LEU A CA 1
ATOM 851 C C . LEU A 1 113 ? -12.654 39.168 9.753 1.00 32.25 110 LEU A C 1
ATOM 852 O O . LEU A 1 113 ? -13.447 39.908 10.338 1.00 32.61 110 LEU A O 1
ATOM 857 N N . THR A 1 114 ? -12.452 37.899 10.092 1.00 32.01 111 THR A N 1
ATOM 858 C CA . THR A 1 114 ? -13.011 37.333 11.303 1.00 31.98 111 THR A CA 1
ATOM 859 C C . THR A 1 114 ? -11.922 37.431 12.354 1.00 32.05 111 THR A C 1
ATOM 860 O O . THR A 1 114 ? -10.835 36.865 12.188 1.00 32.02 111 THR A O 1
ATOM 864 N N . ILE A 1 115 ? -12.228 38.168 13.425 1.00 31.97 112 ILE A N 1
ATOM 865 C CA . ILE A 1 115 ? -11.231 38.627 14.392 1.00 31.59 112 ILE A CA 1
ATOM 866 C C . ILE A 1 115 ? -11.652 38.300 15.810 1.00 31.47 112 ILE A C 1
ATOM 867 O O . ILE A 1 115 ? -12.777 38.595 16.212 1.00 31.68 112 ILE A O 1
ATOM 872 N N . ALA A 1 116 ? -10.745 37.702 16.574 1.00 31.29 113 ALA A N 1
ATOM 873 C CA . ALA A 1 116 ? -10.997 37.488 17.995 1.00 30.89 113 ALA A CA 1
ATOM 874 C C . ALA A 1 116 ? -9.835 38.005 18.827 1.00 30.79 113 ALA A C 1
ATOM 875 O O . ALA A 1 116 ? -8.674 37.629 18.597 1.00 31.20 113 ALA A O 1
ATOM 877 N N . PHE A 1 117 ? -10.158 38.896 19.767 1.00 30.36 114 PHE A N 1
ATOM 878 C CA . PHE A 1 117 ? -9.196 39.423 20.724 1.00 29.89 114 PHE A CA 1
ATOM 879 C C . PHE A 1 117 ? -9.573 38.987 22.145 1.00 29.86 114 PHE A C 1
ATOM 880 O O . PHE A 1 117 ? -9.942 39.829 22.965 1.00 29.28 114 PHE A O 1
ATOM 888 N N . PRO A 1 118 ? -9.467 37.675 22.456 1.00 30.21 115 PRO A N 1
ATOM 889 C CA . PRO A 1 118 ? -9.831 37.248 23.831 1.00 30.21 115 PRO A CA 1
ATOM 890 C C . PRO A 1 118 ? -8.857 37.806 24.876 1.00 30.43 115 PRO A C 1
ATOM 891 O O . PRO A 1 118 ? -7.660 38.015 24.587 1.00 30.21 115 PRO A O 1
ATOM 895 N N . ASP A 1 119 ? -9.368 38.074 26.073 1.00 30.27 116 ASP A N 1
ATOM 896 C CA . ASP A 1 119 ? -8.521 38.600 27.125 1.00 30.28 116 ASP A CA 1
ATOM 897 C C . ASP A 1 119 ? -7.632 37.472 27.628 1.00 30.01 116 ASP A C 1
ATOM 898 O O . ASP A 1 119 ? -8.114 36.460 28.148 1.00 29.82 116 ASP A O 1
ATOM 903 N N . THR A 1 120 ? -6.328 37.648 27.468 1.00 30.02 117 THR A N 1
ATOM 904 C CA . THR A 1 120 ? -5.394 36.591 27.822 1.00 30.18 117 THR A CA 1
ATOM 905 C C . THR A 1 120 ? -5.213 36.503 29.315 1.00 29.94 117 THR A C 1
ATOM 906 O O . THR A 1 120 ? -4.853 35.452 29.812 1.00 30.46 117 THR A O 1
ATOM 910 N N . LYS A 1 121 ? -5.452 37.605 30.025 1.00 29.68 118 LYS A N 1
ATOM 911 C CA . LYS A 1 121 ? -5.336 37.648 31.492 1.00 29.30 118 LYS A CA 1
ATOM 912 C C . LYS A 1 121 ? -3.935 37.308 31.992 1.00 29.38 118 LYS A C 1
ATOM 913 O O . LYS A 1 121 ? -3.727 36.999 33.173 1.00 29.57 118 LYS A O 1
ATOM 919 N N . ILE A 1 122 ? -2.966 37.376 31.089 1.00 29.34 119 ILE A N 1
ATOM 920 C CA . ILE A 1 122 ? -1.589 37.059 31.438 1.00 29.14 119 ILE A CA 1
ATOM 921 C C . ILE A 1 122 ? -0.605 37.859 30.579 1.00 29.18 119 ILE A C 1
ATOM 922 O O . ILE A 1 122 ? -1.000 38.809 29.892 1.00 29.27 119 ILE A O 1
ATOM 927 N N . THR A 1 123 ? 0.668 37.510 30.658 1.00 29.32 120 THR A N 1
ATOM 928 C CA . THR A 1 123 ? 1.681 38.149 29.842 1.00 29.91 120 THR A CA 1
ATOM 929 C C . THR A 1 123 ? 2.928 37.283 29.877 1.00 29.85 120 THR A C 1
ATOM 930 O O . THR A 1 123 ? 2.866 36.154 30.333 1.00 30.22 120 THR A O 1
ATOM 934 N N . SER A 1 124 ? 4.052 37.793 29.390 1.00 30.62 121 SER A N 1
ATOM 935 C CA . SER A 1 124 ? 5.300 37.030 29.396 1.00 31.23 121 SER A CA 1
ATOM 936 C C . SER A 1 124 ? 5.084 35.667 28.710 1.00 31.76 121 SER A C 1
ATOM 937 O O . SER A 1 124 ? 4.454 35.616 27.643 1.00 32.02 121 SER A O 1
ATOM 940 N N . ALA A 1 125 ? 5.552 34.583 29.338 1.00 31.72 122 ALA A N 1
ATOM 941 C CA . ALA A 1 125 ? 5.694 33.282 28.678 1.00 32.15 122 ALA A CA 1
ATOM 942 C C . ALA A 1 125 ? 4.389 32.518 28.403 1.00 32.73 122 ALA A C 1
ATOM 943 O O . ALA A 1 125 ? 4.259 31.882 27.343 1.00 32.71 122 ALA A O 1
ATOM 945 N N . PRO A 1 126 ? 3.429 32.542 29.358 1.00 33.00 123 PRO A N 1
ATOM 946 C CA . PRO A 1 126 ? 2.115 31.973 29.055 1.00 32.63 123 PRO A CA 1
ATOM 947 C C . PRO A 1 126 ? 1.458 32.606 27.832 1.00 32.18 123 PRO A C 1
ATOM 948 O O . PRO A 1 126 ? 0.842 31.895 27.033 1.00 31.93 123 PRO A O 1
ATOM 952 N N . GLN A 1 127 ? 1.599 33.924 27.697 1.00 31.72 124 GLN A N 1
ATOM 953 C CA . GLN A 1 127 ? 1.086 34.641 26.542 1.00 31.82 124 GLN A CA 1
ATOM 954 C C . GLN A 1 127 ? 1.699 34.070 25.259 1.00 31.56 124 GLN A C 1
ATOM 955 O O . GLN A 1 127 ? 0.977 33.759 24.306 1.00 31.89 124 GLN A O 1
ATOM 961 N N . GLY A 1 128 ? 3.021 33.895 25.260 1.00 30.99 125 GLY A N 1
ATOM 962 C CA . GLY A 1 128 ? 3.759 33.465 24.086 1.00 30.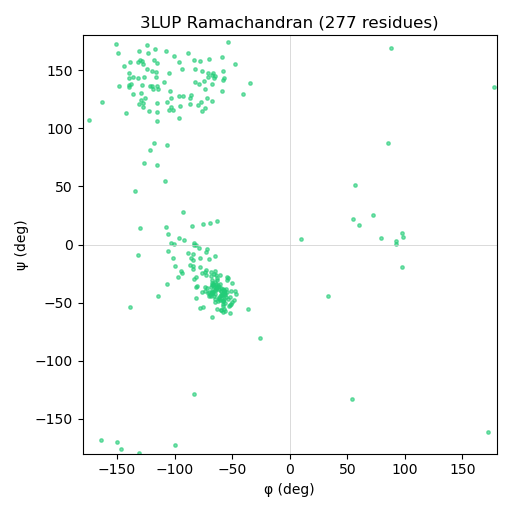19 125 GLY A CA 1
ATOM 963 C C . GLY A 1 128 ? 3.388 32.051 23.746 1.00 30.39 125 GLY A C 1
ATOM 964 O O . GLY A 1 128 ? 3.222 31.700 22.574 1.00 30.36 125 GLY A O 1
ATOM 965 N N . ASN A 1 129 ? 3.245 31.237 24.783 1.00 30.67 126 ASN A N 1
ATOM 966 C CA . ASN A 1 129 ? 2.742 29.872 24.638 1.00 30.89 126 ASN A CA 1
ATOM 967 C C . ASN A 1 129 ? 1.359 29.811 23.993 1.00 30.62 126 ASN A C 1
ATOM 968 O O . ASN A 1 129 ? 1.112 28.935 23.189 1.00 30.26 126 ASN A O 1
ATOM 973 N N . LEU A 1 130 ? 0.474 30.752 24.329 1.00 30.49 127 LEU A N 1
ATOM 974 C CA . LEU A 1 130 ? -0.840 30.820 23.685 1.00 30.54 127 LEU A CA 1
ATOM 975 C C . LEU A 1 130 ? -0.738 31.022 22.184 1.00 30.47 127 LEU A C 1
ATOM 976 O O . LEU A 1 130 ? -1.453 30.392 21.414 1.00 30.32 127 LEU A O 1
ATOM 981 N N . VAL A 1 131 ? 0.151 31.917 21.782 1.00 30.73 128 VAL A N 1
ATOM 982 C CA . VAL A 1 131 ? 0.404 32.178 20.378 1.00 30.88 128 VAL A CA 1
ATOM 983 C C . VAL A 1 131 ? 0.838 30.884 19.701 1.00 31.45 128 VAL A C 1
ATOM 984 O O . VAL A 1 131 ? 0.189 30.417 18.767 1.00 31.88 128 VAL A O 1
ATOM 988 N N . ARG A 1 132 ? 1.920 30.299 20.204 1.00 31.82 129 ARG A N 1
ATOM 989 C CA . ARG A 1 132 ? 2.398 29.004 19.757 1.00 32.10 129 ARG A CA 1
ATOM 990 C C . ARG A 1 132 ? 1.289 27.934 19.703 1.00 32.52 129 ARG A C 1
ATOM 991 O O . ARG A 1 132 ? 1.171 27.220 18.710 1.00 32.92 129 ARG A O 1
ATOM 999 N N . ASN A 1 133 ? 0.496 27.814 20.764 1.00 33.03 130 ASN A N 1
ATOM 1000 C CA . ASN A 1 133 ? -0.601 26.842 20.806 1.00 33.77 130 ASN A CA 1
ATOM 1001 C C . ASN A 1 133 ? -1.589 27.044 19.671 1.00 34.77 130 ASN A C 1
ATOM 1002 O O . ASN A 1 133 ? -1.951 26.092 18.974 1.00 34.65 130 ASN A O 1
ATOM 1007 N N . ALA A 1 134 ? -2.008 28.290 19.479 1.00 36.10 131 ALA A N 1
ATOM 1008 C CA . ALA A 1 134 ? -2.979 28.611 18.450 1.00 37.88 131 ALA A CA 1
ATOM 1009 C C . ALA A 1 134 ? -2.421 28.240 17.083 1.00 39.30 131 ALA A C 1
ATOM 1010 O O . ALA A 1 134 ? -3.158 27.810 16.200 1.00 39.36 131 ALA A O 1
ATOM 1012 N N . LEU A 1 135 ? -1.109 28.390 16.926 1.00 41.26 132 LEU A N 1
ATOM 1013 C CA . LEU A 1 135 ? -0.430 28.012 15.688 1.00 43.12 132 LEU A CA 1
ATOM 1014 C C . LEU A 1 135 ? -0.513 26.528 15.366 1.00 44.10 132 LEU A C 1
ATOM 1015 O O . LEU A 1 135 ? -0.869 26.166 14.245 1.00 43.97 132 LEU A O 1
ATOM 1028 N N . CYS A 1 137 ? -2.685 24.458 16.533 1.00 47.03 134 CYS A N 1
ATOM 1029 C CA . CYS A 1 137 ? -4.119 24.213 16.315 1.00 47.06 134 CYS A CA 1
ATOM 1030 C C . CYS A 1 137 ? -4.533 24.496 14.871 1.00 46.93 134 CYS A C 1
ATOM 1031 O O . CYS A 1 137 ? -5.296 23.735 14.267 1.00 46.84 134 CYS A O 1
ATOM 1034 N N . SER A 1 138 ? -4.036 25.617 14.349 1.00 46.64 135 SER A N 1
ATOM 1035 C CA . SER A 1 138 ? -4.232 26.017 12.970 1.00 46.50 135 SER A CA 1
ATOM 1036 C C . SER A 1 138 ? -3.602 24.968 12.072 1.00 46.84 135 SER A C 1
ATOM 1037 O O . SER A 1 138 ? -4.241 24.471 11.142 1.00 47.14 135 SER A O 1
ATOM 1040 N N . ARG A 1 139 ? -2.359 24.611 12.387 1.00 46.91 136 ARG A N 1
ATOM 1041 C CA . ARG A 1 139 ? -1.598 23.605 11.652 1.00 47.10 136 ARG A CA 1
ATOM 1042 C C . ARG A 1 139 ? -2.223 22.202 11.761 1.00 46.91 136 ARG A C 1
ATOM 1043 O O . ARG A 1 139 ? -1.805 21.275 11.064 1.00 47.03 136 ARG A O 1
ATOM 1051 N N . GLU A 1 140 ? -3.218 22.053 12.637 1.00 46.59 137 GLU A N 1
ATOM 1052 C CA . GLU A 1 140 ? -3.898 20.769 12.838 1.00 46.16 137 GLU A CA 1
ATOM 1053 C C . GLU A 1 140 ? -5.248 20.690 12.098 1.00 45.80 137 GLU A C 1
ATOM 1054 O O . GLU A 1 140 ? -5.944 19.671 12.167 1.00 45.42 137 GLU A O 1
ATOM 1056 N N . GLY A 1 141 ? -5.602 21.769 11.396 1.00 45.46 138 GLY A N 1
ATOM 1057 C CA . GLY A 1 141 ? -6.827 21.827 10.588 1.00 45.01 138 GLY A CA 1
ATOM 1058 C C . GLY A 1 141 ? -8.079 22.236 11.350 1.00 44.72 138 GLY A C 1
ATOM 1059 O O . GLY A 1 141 ? -9.201 21.949 10.913 1.00 44.47 138 GLY A O 1
ATOM 1068 N N . ASP A 1 143 ? -11.004 24.608 13.069 1.00 42.65 140 ASP A N 1
ATOM 1069 C CA . ASP A 1 143 ? -11.810 25.785 12.720 1.00 42.02 140 ASP A CA 1
ATOM 1070 C C . ASP A 1 143 ? -11.554 26.921 13.690 1.00 41.06 140 ASP A C 1
ATOM 1071 O O . ASP A 1 143 ? -11.280 26.691 14.874 1.00 40.82 140 ASP A O 1
ATOM 1076 N N . PHE A 1 144 ? -11.674 28.142 13.174 1.00 39.67 141 PHE A N 1
ATOM 1077 C CA . PHE A 1 144 ? -11.420 29.342 13.938 1.00 37.90 141 PHE A CA 1
ATOM 1078 C C . PHE A 1 144 ? -12.153 29.361 15.276 1.00 37.68 141 PHE A C 1
ATOM 1079 O O . PHE A 1 144 ? -11.522 29.609 16.303 1.00 37.72 141 PHE A O 1
ATOM 1087 N N . ASP A 1 145 ? -13.457 29.080 15.280 1.00 37.10 142 ASP A N 1
ATOM 1088 C CA . ASP A 1 145 ? -14.224 29.082 16.545 1.00 37.01 142 ASP A CA 1
ATOM 1089 C C . ASP A 1 145 ? -13.719 28.061 17.558 1.00 36.06 142 ASP A C 1
ATOM 1090 O O . ASP A 1 145 ? -13.721 28.325 18.760 1.00 35.95 142 ASP A O 1
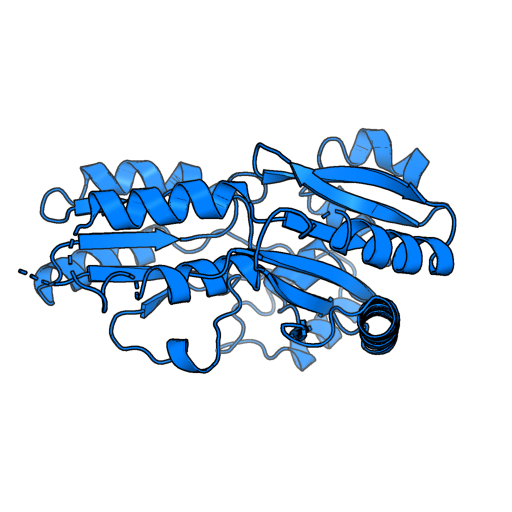ATOM 1095 N N . VAL A 1 146 ? -13.291 26.908 17.051 1.00 34.98 143 VAL A N 1
ATOM 1096 C CA . VAL A 1 146 ? -12.727 25.846 17.864 1.00 34.23 143 VAL A CA 1
ATOM 1097 C C . VAL A 1 146 ? -11.356 26.249 18.437 1.00 33.82 143 VAL A C 1
ATOM 1098 O O . VAL A 1 146 ? -11.074 26.012 19.616 1.00 34.22 143 VAL A O 1
ATOM 1102 N N . ILE A 1 147 ? -10.506 26.857 17.617 1.00 32.80 144 ILE A N 1
ATOM 1103 C CA . ILE A 1 147 ? -9.220 27.321 18.100 1.00 31.84 144 ILE A CA 1
ATOM 1104 C C . ILE A 1 147 ? -9.461 28.317 19.219 1.00 31.62 144 ILE A C 1
ATOM 1105 O O . ILE A 1 147 ? -8.997 28.105 20.335 1.00 31.88 144 ILE A O 1
ATOM 1110 N N . VAL A 1 148 ? -10.226 29.369 18.921 1.00 31.38 145 VAL A N 1
ATOM 1111 C CA . VAL A 1 148 ? -10.634 30.412 19.889 1.00 31.15 145 VAL A CA 1
ATOM 1112 C C . VAL A 1 148 ? -11.162 29.811 21.193 1.00 31.22 145 VAL A C 1
ATOM 1113 O O . VAL A 1 148 ? -10.918 30.313 22.309 1.00 30.77 145 VAL A O 1
ATOM 1117 N N . ASN A 1 149 ? -11.918 28.737 21.017 1.00 31.24 146 ASN A N 1
ATOM 1118 C CA . ASN A 1 149 ? -12.475 27.985 22.107 1.00 31.14 146 ASN A CA 1
ATOM 1119 C C . ASN A 1 149 ? -11.380 27.355 22.966 1.00 30.78 146 ASN A C 1
ATOM 1120 O O . ASN A 1 149 ? -11.331 27.569 24.182 1.00 30.49 146 ASN A O 1
ATOM 1125 N N . LYS A 1 150 ? -10.509 26.585 22.313 1.00 30.40 147 LYS A N 1
ATOM 1126 C CA . LYS A 1 150 ? -9.398 25.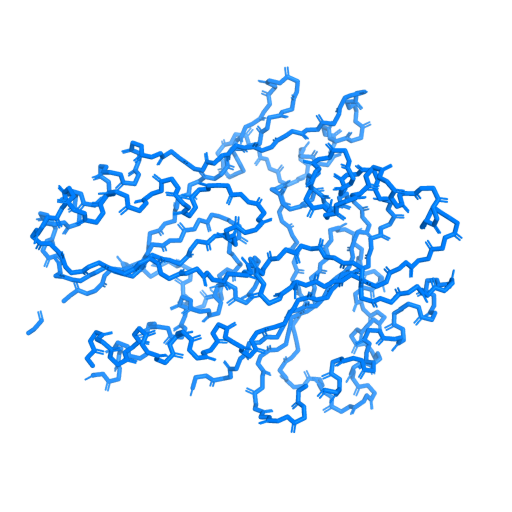906 22.969 1.00 30.21 147 LYS A CA 1
ATOM 1127 C C . LYS A 1 150 ? -8.501 26.913 23.675 1.00 30.39 147 LYS A C 1
ATOM 1128 O O . LYS A 1 150 ? -8.024 26.653 24.781 1.00 30.57 147 LYS A O 1
ATOM 1134 N N . ILE A 1 151 ? -8.290 28.068 23.051 1.00 30.22 148 ILE A N 1
ATOM 1135 C CA . ILE A 1 151 ? -7.442 29.070 23.650 1.00 30.44 148 ILE A CA 1
ATOM 1136 C C . ILE A 1 151 ? -8.093 29.725 24.875 1.00 31.32 148 ILE A C 1
ATOM 1137 O O . ILE A 1 151 ? -7.425 29.915 25.886 1.00 32.31 148 ILE A O 1
ATOM 1142 N N . GLN A 1 152 ? -9.387 30.036 24.807 1.00 31.95 149 GLN A N 1
ATOM 1143 C CA . GLN A 1 152 ? -10.119 30.584 25.963 1.00 32.29 149 GLN A CA 1
ATOM 1144 C C . GLN A 1 152 ? -10.109 29.686 27.193 1.00 32.06 149 GLN A C 1
ATOM 1145 O O . GLN A 1 152 ? -9.893 30.166 28.321 1.00 32.30 149 GLN A O 1
ATOM 1151 N N . SER A 1 153 ? -10.335 28.391 26.980 1.00 31.50 150 SER A N 1
ATOM 1152 C CA . SER A 1 153 ? -10.239 27.415 28.065 1.00 31.13 150 SER A CA 1
ATOM 1153 C C . SER A 1 153 ? -8.794 27.265 28.562 1.00 30.64 150 SER A C 1
ATOM 1154 O O . SER A 1 153 ? -8.573 26.983 29.738 1.00 30.44 150 SER A O 1
ATOM 1157 N N . GLN A 1 154 ? -7.823 27.460 27.668 1.00 30.10 151 GLN A N 1
ATOM 1158 C CA . GLN A 1 154 ? -6.409 27.472 28.054 1.00 29.53 151 GLN A CA 1
ATOM 1159 C C . GLN A 1 154 ? -6.076 28.703 28.869 1.00 29.23 151 GLN A C 1
ATOM 1160 O O . GLN A 1 154 ? -5.330 28.629 29.846 1.00 28.95 151 GLN A O 1
ATOM 1166 N N . ILE A 1 155 ? -6.630 29.836 28.459 1.00 28.98 152 ILE A N 1
ATOM 1167 C CA . ILE A 1 155 ? -6.520 31.066 29.232 1.00 29.23 152 ILE A CA 1
ATOM 1168 C C . ILE A 1 155 ? -7.005 30.852 30.668 1.00 29.84 152 ILE A C 1
ATOM 1169 O O . ILE A 1 155 ? -6.502 31.472 31.573 1.00 30.46 152 ILE A O 1
ATOM 1174 N N . GLU A 1 156 ? -7.962 29.946 30.867 1.00 30.47 153 GLU A N 1
ATOM 1175 C CA . GLU A 1 156 ? -8.492 29.620 32.199 1.00 30.56 153 GLU A CA 1
ATOM 1176 C C . GLU A 1 156 ? -7.574 28.795 33.101 1.00 29.97 153 GLU A C 1
ATOM 1177 O O . GLU A 1 156 ? -7.728 28.814 34.322 1.00 30.69 153 GLU A O 1
ATOM 1183 N N . LYS A 1 157 ? -6.644 28.047 32.523 1.00 29.23 154 LYS A N 1
ATOM 1184 C CA . LYS A 1 157 ? -5.796 27.183 33.329 1.00 28.45 154 LYS A CA 1
ATOM 1185 C C . LYS A 1 157 ? -4.440 27.810 33.583 1.00 28.06 154 LYS A C 1
ATOM 1186 O O . LYS A 1 157 ? -3.751 27.413 34.508 1.00 27.63 154 LYS A O 1
ATOM 1192 N N . ILE A 1 158 ? -4.077 28.799 32.767 1.00 28.01 155 ILE A N 1
ATOM 1193 C CA . ILE A 1 158 ? -2.845 29.559 32.946 1.00 28.22 155 ILE A CA 1
ATOM 1194 C C . ILE A 1 158 ? -2.801 30.198 34.339 1.00 29.47 155 ILE A C 1
ATOM 1195 O O . ILE A 1 158 ? -3.826 30.617 34.877 1.00 30.04 155 ILE A O 1
ATOM 1200 N N . GLU A 1 159 ? -1.613 30.244 34.926 1.00 30.54 156 GLU A N 1
ATOM 1201 C CA . GLU A 1 159 ? -1.406 30.823 36.239 1.00 31.78 156 GLU A CA 1
ATOM 1202 C C . GLU A 1 159 ? -0.110 31.594 36.184 1.00 32.17 156 GLU A C 1
ATOM 1203 O O . GLU A 1 159 ? 0.814 31.197 35.468 1.00 32.70 156 GLU A O 1
ATOM 1209 N N . GLY A 1 160 ? -0.026 32.676 36.949 1.00 32.37 157 GLY A N 1
ATOM 1210 C CA . GLY A 1 160 ? 1.183 33.476 37.016 1.00 32.64 157 GLY A CA 1
ATOM 1211 C C . GLY A 1 160 ? 1.393 33.967 38.430 1.00 33.35 157 GLY A C 1
ATOM 1212 O O . GLY A 1 160 ? 0.603 34.761 38.933 1.00 33.77 157 GLY A O 1
ATOM 1213 N N . PHE A 1 161 ? 2.452 33.481 39.073 1.00 33.74 158 PHE A N 1
ATOM 1214 C CA . PHE A 1 161 ? 2.781 33.847 40.446 1.00 33.63 158 PHE A CA 1
ATOM 1215 C C . PHE A 1 161 ? 4.118 34.585 40.504 1.00 33.64 158 PHE A C 1
ATOM 1216 O O . PHE A 1 161 ? 5.025 34.269 39.753 1.00 33.91 158 PHE A O 1
ATOM 1224 N N . ILE A 1 162 ? 4.228 35.564 41.398 1.00 33.64 159 ILE A N 1
ATOM 1225 C CA . ILE A 1 162 ? 5.369 36.481 41.424 1.00 33.65 159 ILE A CA 1
ATOM 1226 C C . ILE A 1 162 ? 5.820 36.784 42.837 1.00 33.54 159 ILE A C 1
ATOM 1227 O O . ILE A 1 162 ? 5.009 36.912 43.744 1.00 33.80 159 ILE A O 1
ATOM 1232 N N . VAL A 1 163 ? 7.122 36.917 43.014 1.00 33.39 160 VAL A N 1
ATOM 1233 C CA . VAL A 1 163 ? 7.664 37.442 44.250 1.00 33.70 160 VAL A CA 1
ATOM 1234 C C . VAL A 1 163 ? 8.650 38.511 43.852 1.00 34.40 160 VAL A C 1
ATOM 1235 O O . VAL A 1 163 ? 9.600 38.244 43.116 1.00 34.86 160 VAL A O 1
ATOM 1239 N N . VAL A 1 164 ? 8.403 39.728 44.314 1.00 35.11 161 VAL A N 1
ATOM 1240 C CA . VAL A 1 164 ? 9.208 40.852 43.883 1.00 36.11 161 VAL A CA 1
ATOM 1241 C C . VAL A 1 164 ? 10.248 41.216 44.939 1.00 37.29 161 VAL A C 1
ATOM 1242 O O . VAL A 1 164 ? 10.140 40.821 46.114 1.00 37.46 161 VAL A O 1
ATOM 1246 N N . ASN A 1 165 ? 11.261 41.957 44.517 1.00 38.27 162 ASN A N 1
ATOM 1247 C CA . ASN A 1 165 ? 12.250 42.393 45.457 1.00 39.53 162 ASN A CA 1
ATOM 1248 C C . ASN A 1 165 ? 11.777 43.631 46.217 1.00 40.45 162 ASN A C 1
ATOM 1249 O O . ASN A 1 165 ? 11.880 43.700 47.448 1.00 40.73 162 ASN A O 1
ATOM 1254 N N . ASP A 1 166 ? 11.240 44.601 45.485 1.00 41.55 163 ASP A N 1
ATOM 1255 C CA . ASP A 1 166 ? 10.657 45.775 46.117 1.00 42.24 163 ASP A CA 1
ATOM 1256 C C . ASP A 1 166 ? 9.369 46.203 45.425 1.00 41.99 163 ASP A C 1
ATOM 1257 O O . ASP A 1 166 ? 9.271 46.237 44.191 1.00 41.75 163 ASP A O 1
ATOM 1262 N N . LEU A 1 167 ? 8.390 46.537 46.251 1.00 41.86 164 LEU A N 1
ATOM 1263 C CA . LEU A 1 167 ? 7.020 46.690 45.799 1.00 41.83 164 LEU A CA 1
ATOM 1264 C C . LEU A 1 167 ? 6.662 48.052 45.197 1.00 41.66 164 LEU A C 1
ATOM 1265 O O . LEU A 1 167 ? 5.567 48.216 44.668 1.00 41.88 164 LEU A O 1
ATOM 1270 N N . ASN A 1 168 ? 7.564 49.023 45.279 1.00 41.32 165 ASN A N 1
ATOM 1271 C CA . ASN A 1 168 ? 7.287 50.361 44.764 1.00 41.29 165 ASN A CA 1
ATOM 1272 C C . ASN A 1 168 ? 6.836 50.353 43.317 1.00 40.39 165 ASN A C 1
ATOM 1273 O O . ASN A 1 168 ? 5.845 50.995 42.971 1.00 40.07 165 ASN A O 1
ATOM 1278 N N . HIS A 1 169 ? 7.563 49.611 42.485 1.00 39.66 166 HIS A N 1
ATOM 1279 C CA . HIS A 1 169 ? 7.217 49.463 41.084 1.00 39.14 166 HIS A CA 1
ATOM 1280 C C . HIS A 1 169 ? 5.775 49.024 40.910 1.00 38.90 166 HIS A C 1
ATOM 1281 O O . HIS A 1 169 ? 5.010 49.676 40.201 1.00 38.71 166 HIS A O 1
ATOM 1288 N N . LEU A 1 170 ? 5.401 47.937 41.579 1.00 38.73 167 LEU A N 1
ATOM 1289 C CA . LEU A 1 170 ? 4.037 47.437 41.491 1.00 38.75 167 LEU A CA 1
ATOM 1290 C C . LEU A 1 170 ? 2.963 48.364 42.049 1.00 38.74 167 LEU A C 1
ATOM 1291 O O . LEU A 1 170 ? 1.877 48.458 41.473 1.00 39.05 167 LEU A O 1
ATOM 1296 N N . VAL A 1 171 ? 3.271 49.045 43.147 1.00 38.57 168 VAL A N 1
ATOM 1297 C CA . VAL A 1 171 ? 2.315 49.913 43.828 1.00 38.44 168 VAL A CA 1
ATOM 1298 C C . VAL A 1 171 ? 2.168 51.240 43.084 1.00 38.63 168 VAL A C 1
ATOM 1299 O O . VAL A 1 171 ? 1.056 51.628 42.716 1.00 38.33 168 VAL A O 1
ATOM 1303 N N . LYS A 1 172 ? 3.293 51.923 42.861 1.00 38.93 169 LYS A N 1
ATOM 1304 C CA . LYS A 1 172 ? 3.290 53.245 42.241 1.00 39.29 169 LYS A CA 1
ATOM 1305 C C . LYS A 1 172 ? 2.999 53.196 40.737 1.00 39.30 169 LYS A C 1
ATOM 1306 O O . LYS A 1 172 ? 2.298 54.073 40.199 1.00 39.30 169 LYS A O 1
ATOM 1312 N N . GLY A 1 173 ? 3.507 52.156 40.075 1.00 38.98 170 GLY A N 1
ATOM 1313 C CA . GLY A 1 173 ? 3.152 51.874 38.683 1.00 38.58 170 GLY A CA 1
ATOM 1314 C C . GLY A 1 173 ? 1.675 51.559 38.563 1.00 38.23 170 GLY A C 1
ATOM 1315 O O . GLY A 1 173 ? 1.064 51.820 37.537 1.00 38.78 170 GLY A O 1
ATOM 1316 N N . GLY A 1 174 ? 1.110 50.978 39.615 1.00 38.03 171 GLY A N 1
ATOM 1317 C CA . GLY A 1 174 ? -0.333 50.839 39.751 1.00 37.49 171 GLY A CA 1
ATOM 1318 C C . GLY A 1 174 ? -0.907 49.500 39.351 1.00 37.32 171 GLY A C 1
ATOM 1319 O O . GLY A 1 174 ? -2.128 49.350 39.320 1.00 37.33 171 GLY A O 1
ATOM 1320 N N . ARG A 1 175 ? -0.054 48.523 39.041 1.00 37.08 172 ARG A N 1
ATOM 1321 C CA . ARG A 1 175 ? -0.566 47.221 38.570 1.00 37.01 172 ARG A CA 1
ATOM 1322 C C . ARG A 1 175 ? -0.908 46.248 39.695 1.00 36.80 172 ARG A C 1
ATOM 1323 O O . ARG A 1 175 ? -1.635 45.275 39.471 1.00 36.89 172 ARG A O 1
ATOM 1331 N N . LEU A 1 176 ? -0.389 46.511 40.892 1.00 36.60 173 LEU A N 1
ATOM 1332 C CA . LEU A 1 176 ? -0.890 45.854 42.100 1.00 36.48 173 LEU A CA 1
ATOM 1333 C C . LEU A 1 176 ? -2.206 46.515 42.515 1.00 36.51 173 LEU A C 1
ATOM 1334 O O . LEU A 1 176 ? -2.256 47.735 42.741 1.00 36.42 173 LEU A O 1
ATOM 1339 N N . SER A 1 177 ? -3.266 45.714 42.607 1.00 36.14 174 SER A N 1
ATOM 1340 C CA . SER A 1 177 ? -4.596 46.247 42.905 1.00 36.05 174 SER A CA 1
ATOM 1341 C C . SER A 1 177 ? -4.689 46.639 44.366 1.00 35.62 174 SER A C 1
ATOM 1342 O O . SER A 1 177 ? -4.167 45.917 45.228 1.00 35.68 174 SER A O 1
ATOM 1345 N N . ASN A 1 178 ? -5.363 47.775 44.614 1.00 35.22 175 ASN A N 1
ATOM 1346 C CA . ASN A 1 178 ? -5.538 48.400 45.939 1.00 34.59 175 ASN A CA 1
ATOM 1347 C C . ASN A 1 178 ? -4.194 48.663 46.644 1.00 34.41 175 ASN A C 1
ATOM 1348 O O . ASN A 1 178 ? -4.141 48.816 47.873 1.00 34.32 175 ASN A O 1
ATOM 1353 N N . GLY A 1 179 ? -3.126 48.745 45.839 1.00 33.97 176 GLY A N 1
ATOM 1354 C CA . GLY A 1 179 ? -1.736 48.764 46.313 1.00 33.44 176 GLY A CA 1
ATOM 1355 C C . GLY A 1 179 ? -1.393 49.851 47.311 1.00 33.33 176 GLY A C 1
ATOM 1356 O O . GLY A 1 179 ? -0.725 49.595 48.305 1.00 33.30 176 GLY A O 1
ATOM 1357 N N . SER A 1 180 ? -1.860 51.065 47.056 1.00 33.00 177 SER A N 1
ATOM 1358 C CA . SER A 1 180 ? -1.574 52.180 47.932 1.00 32.92 177 SER A CA 1
ATOM 1359 C C . SER A 1 180 ? -2.265 52.037 49.296 1.00 32.89 177 SER A C 1
ATOM 1360 O O . SER A 1 180 ? -1.811 52.614 50.292 1.00 32.54 177 SER A O 1
ATOM 1363 N N . ALA A 1 181 ? -3.348 51.259 49.337 1.00 32.74 178 ALA A N 1
ATOM 1364 C CA . ALA A 1 181 ? -4.048 50.971 50.595 1.00 32.85 178 ALA A CA 1
ATOM 1365 C C . ALA A 1 181 ? -3.415 49.830 51.393 1.00 32.79 178 ALA A C 1
ATOM 1366 O O . ALA A 1 181 ? -3.494 49.809 52.615 1.00 32.67 178 ALA A O 1
ATOM 1368 N N . ILE A 1 182 ? -2.789 48.885 50.700 1.00 32.89 179 ILE A N 1
ATOM 1369 C CA . ILE A 1 182 ? -2.219 47.700 51.351 1.00 33.05 179 ILE A CA 1
ATOM 1370 C C . ILE A 1 182 ? -0.679 47.695 51.468 1.00 33.39 179 ILE A C 1
ATOM 1371 O O . ILE A 1 182 ? -0.114 46.800 52.105 1.00 33.48 179 ILE A O 1
ATOM 1376 N N . ILE A 1 183 ? -0.014 48.687 50.874 1.00 33.63 180 ILE A N 1
ATOM 1377 C CA . ILE A 1 183 ? 1.456 48.693 50.803 1.00 34.18 180 ILE A CA 1
ATOM 1378 C C . ILE A 1 183 ? 2.136 48.675 52.185 1.00 34.42 180 ILE A C 1
ATOM 1379 O O . ILE A 1 183 ? 3.084 47.911 52.401 1.00 34.50 180 ILE A O 1
ATOM 1384 N N . GLY A 1 184 ? 1.625 49.483 53.117 1.00 34.52 181 GLY A N 1
ATOM 1385 C CA . GLY A 1 184 ? 2.142 49.536 54.484 1.00 34.77 181 GLY A CA 1
ATOM 1386 C C . GLY A 1 184 ? 2.217 48.189 55.188 1.00 35.04 181 GLY A C 1
ATOM 1387 O O . GLY A 1 184 ? 3.059 47.989 56.053 1.00 34.88 181 GLY A O 1
ATOM 1388 N N . ASN A 1 185 ? 1.328 47.268 54.815 1.00 35.60 182 ASN A N 1
ATOM 1389 C CA . ASN A 1 185 ? 1.283 45.919 55.390 1.00 35.87 182 ASN A CA 1
ATOM 1390 C C . ASN A 1 185 ? 2.242 44.920 54.747 1.00 35.86 182 ASN A C 1
ATOM 1391 O O . ASN A 1 185 ? 2.585 43.906 55.352 1.00 36.01 182 ASN A O 1
ATOM 1396 N N . LEU A 1 186 ? 2.675 45.206 53.525 1.00 35.64 183 LEU A N 1
ATOM 1397 C CA . LEU A 1 186 ? 3.491 44.261 52.789 1.00 35.65 183 LEU A CA 1
ATOM 1398 C C . LEU A 1 186 ? 4.970 44.606 52.799 1.00 35.89 183 LEU A C 1
ATOM 1399 O O . LEU A 1 186 ? 5.798 43.783 52.414 1.00 35.96 183 LEU A O 1
ATOM 1404 N N . LEU A 1 187 ? 5.309 45.811 53.246 1.00 36.24 184 LEU A N 1
ATOM 1405 C CA . LEU A 1 187 ? 6.697 46.282 53.147 1.00 36.52 184 LEU A CA 1
ATOM 1406 C C . LEU A 1 187 ? 7.751 45.455 53.904 1.00 36.56 184 LEU A C 1
ATOM 1407 O O . LEU A 1 187 ? 8.843 45.243 53.390 1.00 36.51 184 LEU A O 1
ATOM 1412 N N . SER A 1 188 ? 7.408 44.968 55.095 1.00 36.51 185 SER A N 1
ATOM 1413 C CA . SER A 1 188 ? 8.343 44.196 55.916 1.00 36.41 185 SER A CA 1
ATOM 1414 C C . SER A 1 188 ? 8.448 42.726 55.566 1.00 36.06 185 SER A C 1
ATOM 1415 O O . SER A 1 188 ? 9.201 41.988 56.195 1.00 36.16 185 SER A O 1
ATOM 1418 N N . ILE A 1 189 ? 7.686 42.289 54.575 1.00 35.84 186 ILE A N 1
ATOM 1419 C CA . ILE A 1 189 ? 7.557 40.862 54.315 1.00 35.27 186 ILE A CA 1
ATOM 1420 C C . ILE A 1 189 ? 7.774 40.556 52.824 1.00 35.10 186 ILE A C 1
ATOM 1421 O O . ILE A 1 189 ? 8.041 41.459 52.037 1.00 35.02 186 ILE A O 1
ATOM 1426 N N . LYS A 1 190 ? 7.679 39.286 52.446 1.00 35.03 187 LYS A N 1
ATOM 1427 C CA . LYS A 1 190 ? 7.878 38.870 51.054 1.00 34.92 187 LYS A CA 1
ATOM 1428 C C . LYS A 1 190 ? 6.620 38.174 50.534 1.00 34.80 187 LYS A C 1
ATOM 1429 O O . LYS A 1 190 ? 6.541 36.941 50.537 1.00 35.53 187 LYS A O 1
ATOM 1435 N N . PRO A 1 191 ? 5.611 38.962 50.106 1.00 34.54 188 PRO A N 1
ATOM 1436 C CA . PRO A 1 191 ? 4.333 38.382 49.675 1.00 33.60 188 PRO A CA 1
ATOM 1437 C C . PRO A 1 191 ? 4.431 37.650 48.350 1.00 33.31 188 PRO A C 1
ATOM 1438 O O . PRO A 1 191 ? 5.228 38.015 47.483 1.00 33.36 188 PRO A O 1
ATOM 1442 N N . VAL A 1 192 ? 3.625 36.605 48.219 1.00 33.03 189 VAL A N 1
ATOM 1443 C CA . VAL A 1 192 ? 3.415 35.911 46.959 1.00 32.29 189 VAL A CA 1
ATOM 1444 C C . VAL A 1 192 ? 2.199 36.548 46.285 1.00 32.39 189 VAL A C 1
ATOM 1445 O O . VAL A 1 192 ? 1.119 36.685 46.893 1.00 32.22 189 VAL A O 1
ATOM 1449 N N . LEU A 1 193 ? 2.393 36.944 45.031 1.00 32.22 190 LEU A N 1
ATOM 1450 C CA . LEU A 1 193 ? 1.360 37.609 44.240 1.00 31.79 190 LEU A CA 1
ATOM 1451 C C . LEU A 1 193 ? 0.983 36.725 43.083 1.00 31.48 190 LEU A C 1
ATOM 1452 O O . LEU A 1 193 ? 1.763 35.868 42.682 1.00 31.26 190 LEU A O 1
ATOM 1457 N N . HIS A 1 194 ? -0.224 36.916 42.564 1.00 31.38 191 HIS A N 1
ATOM 1458 C CA . HIS A 1 194 ? -0.674 36.171 41.403 1.00 31.45 191 HIS A CA 1
ATOM 1459 C C . HIS A 1 194 ? -1.668 36.950 40.560 1.00 31.71 191 HIS A C 1
ATOM 1460 O O . HIS A 1 194 ? -2.097 38.033 40.946 1.00 32.23 191 HIS A O 1
ATOM 1467 N N . PHE A 1 195 ? -2.015 36.408 39.398 1.00 32.13 192 PHE A N 1
ATOM 1468 C CA . PHE A 1 195 ? -3.085 36.973 38.574 1.00 32.38 192 PHE A CA 1
ATOM 1469 C C . PHE A 1 195 ? -4.471 36.467 38.958 1.00 33.00 192 PHE A C 1
ATOM 1470 O O . PHE A 1 195 ? -4.702 35.260 39.064 1.00 32.85 192 PHE A O 1
ATOM 1478 N N . ASN A 1 196 ? -5.377 37.417 39.173 1.00 34.25 193 ASN A N 1
ATOM 1479 C CA . ASN A 1 196 ? -6.805 37.199 39.421 1.00 35.38 193 ASN A CA 1
ATOM 1480 C C . ASN A 1 196 ? -7.571 36.354 38.403 1.00 36.15 193 ASN A C 1
ATOM 1481 O O . ASN A 1 196 ? -7.066 36.008 37.326 1.00 36.05 193 ASN A O 1
ATOM 1486 N N . GLU A 1 197 ? -8.833 36.086 38.726 1.00 36.85 194 GLU A N 1
ATOM 1487 C CA . GLU A 1 197 ? -9.769 35.598 37.728 1.00 37.72 194 GLU A CA 1
ATOM 1488 C C . GLU A 1 197 ? -10.030 36.685 36.666 1.00 37.56 194 GLU A C 1
ATOM 1489 O O . GLU A 1 197 ? -10.365 36.353 35.526 1.00 37.68 194 GLU A O 1
ATOM 1495 N N . GLU A 1 198 ? -9.855 37.962 37.043 1.00 37.24 195 GLU A N 1
ATOM 1496 C CA . GLU A 1 198 ? -9.956 39.102 36.118 1.00 37.10 195 GLU A CA 1
ATOM 1497 C C . GLU A 1 198 ? -8.614 39.474 35.501 1.00 36.34 195 GLU A C 1
ATOM 1498 O O . GLU A 1 198 ? -8.519 40.470 34.776 1.00 36.13 195 GLU A O 1
ATOM 1504 N N . GLY A 1 199 ? -7.579 38.689 35.800 1.00 35.24 196 GLY A N 1
ATOM 1505 C CA . GLY A 1 199 ? -6.247 38.973 35.306 1.00 33.78 196 GLY A CA 1
ATOM 1506 C C . GLY A 1 199 ? -5.591 40.174 35.969 1.00 33.17 196 GLY A C 1
ATOM 1507 O O . GLY A 1 199 ? -4.736 40.815 35.368 1.00 32.97 196 GLY A O 1
ATOM 1508 N N . LYS A 1 200 ? -5.999 40.488 37.199 1.00 32.52 197 LYS A N 1
ATOM 1509 C CA . LYS A 1 200 ? -5.373 41.554 37.984 1.00 31.69 197 LYS A CA 1
ATOM 1510 C C . LYS A 1 200 ? -4.302 40.970 38.876 1.00 31.40 197 LYS A C 1
ATOM 1511 O O . LYS A 1 200 ? -4.393 39.815 39.309 1.00 31.39 197 LYS A O 1
ATOM 1517 N N . ILE A 1 201 ? -3.282 41.760 39.179 1.00 30.80 198 ILE A N 1
ATOM 1518 C CA . ILE A 1 201 ? -2.314 41.289 40.134 1.00 30.23 198 ILE A CA 1
ATOM 1519 C C . ILE A 1 201 ? -2.785 41.631 41.532 1.00 30.17 198 ILE A C 1
ATOM 1520 O O . ILE A 1 201 ? -3.045 42.800 41.843 1.00 30.04 198 ILE A O 1
ATOM 1525 N N . VAL A 1 202 ? -2.944 40.585 42.343 1.00 29.89 199 VAL A N 1
ATOM 1526 C CA . VAL A 1 202 ? -3.396 40.703 43.731 1.00 29.74 199 VAL A CA 1
ATOM 1527 C C . VAL A 1 202 ? -2.434 39.900 44.603 1.00 30.27 199 VAL A C 1
ATOM 1528 O O . VAL A 1 202 ? -1.622 39.118 44.084 1.00 30.25 199 VAL A O 1
ATOM 1532 N N . VAL A 1 203 ? -2.509 40.101 45.919 1.00 30.46 200 VAL A N 1
ATOM 1533 C CA . VAL A 1 203 ? -1.683 39.332 46.831 1.00 30.84 200 VAL A CA 1
ATOM 1534 C C . VAL A 1 203 ? -2.320 37.969 47.028 1.00 31.53 200 VAL A C 1
ATOM 1535 O O . VAL A 1 203 ? -3.462 37.852 47.465 1.00 31.47 200 VAL A O 1
ATOM 1539 N N . TYR A 1 204 ? -1.576 36.931 46.680 1.00 32.71 201 TYR A N 1
ATOM 1540 C CA . TYR A 1 204 ? -2.021 35.583 46.961 1.00 33.68 201 TYR A CA 1
ATOM 1541 C C . TYR A 1 204 ? -1.839 35.272 48.449 1.00 34.40 201 TYR A C 1
ATOM 1542 O O . TYR A 1 204 ? -2.794 34.904 49.123 1.00 33.90 201 TYR A O 1
ATOM 1551 N N . GLU A 1 205 ? -0.620 35.461 48.961 1.00 35.62 202 GLU A N 1
ATOM 1552 C CA . GLU A 1 205 ? -0.282 35.032 50.318 1.00 36.85 202 GLU A CA 1
ATOM 1553 C C . GLU A 1 205 ? 0.775 35.952 50.961 1.00 36.91 202 GLU A C 1
ATOM 1554 O O . GLU A 1 205 ? 1.739 36.346 50.296 1.00 36.89 202 GLU A O 1
ATOM 1560 N N . LYS A 1 206 ? 0.576 36.308 52.236 1.00 36.95 203 LYS A N 1
ATOM 1561 C CA . LYS A 1 206 ? 1.622 36.967 53.027 1.00 37.01 203 LYS A CA 1
ATOM 1562 C C . LYS A 1 206 ? 2.632 35.900 53.439 1.00 37.26 203 LYS A C 1
ATOM 1563 O O . LYS A 1 206 ? 2.295 34.965 54.166 1.00 37.75 203 LYS A O 1
ATOM 1569 N N . VAL A 1 207 ? 3.855 36.009 52.940 1.00 37.36 204 VAL A N 1
ATOM 1570 C CA . VAL A 1 207 ? 4.934 35.111 53.349 1.00 37.52 204 VAL A CA 1
ATOM 1571 C C . VAL A 1 207 ? 6.013 35.986 53.959 1.00 37.76 204 VAL A C 1
ATOM 1572 O O . VAL A 1 207 ? 6.333 37.046 53.428 1.00 37.69 204 VAL A O 1
ATOM 1576 N N . ARG A 1 208 ? 6.568 35.559 55.081 1.00 38.05 205 ARG A N 1
ATOM 1577 C CA . ARG A 1 208 ? 7.426 36.455 55.836 1.00 38.60 205 ARG A CA 1
ATOM 1578 C C . ARG A 1 208 ? 8.866 36.574 55.340 1.00 38.76 205 ARG A C 1
ATOM 1579 O O . ARG A 1 208 ? 9.432 37.663 55.367 1.00 38.66 205 ARG A O 1
ATOM 1587 N N . THR A 1 209 ? 9.440 35.473 54.868 1.00 39.15 206 THR A N 1
ATOM 1588 C CA . THR A 1 209 ? 10.828 35.469 54.415 1.00 39.66 206 THR A CA 1
ATOM 1589 C C . THR A 1 209 ? 10.959 35.133 52.936 1.00 39.27 206 THR A C 1
ATOM 1590 O O . THR A 1 209 ? 10.068 34.535 52.354 1.00 39.42 206 THR A O 1
ATOM 1594 N N . GLU A 1 210 ? 12.076 35.526 52.336 1.00 39.26 207 GLU A N 1
ATOM 1595 C CA . GLU A 1 210 ? 12.350 35.239 50.926 1.00 39.43 207 GLU A CA 1
ATOM 1596 C C . GLU A 1 210 ? 12.542 33.742 50.696 1.00 38.58 207 GLU A C 1
ATOM 1597 O O . GLU A 1 210 ? 12.059 33.204 49.701 1.00 38.06 207 GLU A O 1
ATOM 1603 N N . LYS A 1 211 ? 13.255 33.092 51.627 1.00 38.22 208 LYS A N 1
ATOM 1604 C CA . LYS A 1 211 ? 13.436 31.638 51.650 1.00 37.39 208 LYS A CA 1
ATOM 1605 C C . LYS A 1 211 ? 12.098 30.953 51.555 1.00 36.37 208 LYS A C 1
ATOM 1606 O O . LYS A 1 211 ? 11.870 30.182 50.625 1.00 36.20 208 LYS A O 1
ATOM 1612 N N . LYS A 1 212 ? 11.210 31.239 52.511 1.00 35.12 209 LYS A N 1
ATOM 1613 C CA . LYS A 1 212 ? 9.888 30.610 52.516 1.00 34.43 209 LYS A CA 1
ATOM 1614 C C . LYS A 1 212 ? 9.086 31.039 51.307 1.00 33.68 209 LYS A C 1
ATOM 1615 O O . LYS A 1 212 ? 8.332 30.243 50.772 1.00 34.17 209 LYS A O 1
ATOM 1617 N N . ALA A 1 213 ? 9.285 32.266 50.840 1.00 32.77 210 ALA A N 1
ATOM 1618 C CA . ALA A 1 213 ? 8.604 32.726 49.631 1.00 32.05 210 ALA A CA 1
ATOM 1619 C C . ALA A 1 213 ? 8.881 31.803 48.452 1.00 31.68 210 ALA A C 1
ATOM 1620 O O . ALA A 1 213 ? 7.954 31.361 47.781 1.00 31.09 210 ALA A O 1
ATOM 1622 N N . LEU A 1 214 ? 10.158 31.509 48.213 1.00 31.48 211 LEU A N 1
ATOM 1623 C CA . LEU A 1 214 ? 10.539 30.698 47.065 1.00 31.50 211 LEU A CA 1
ATOM 1624 C C . LEU A 1 214 ? 10.045 29.276 47.229 1.00 32.27 211 LEU A C 1
ATOM 1625 O O . LEU A 1 214 ? 9.565 28.679 46.261 1.00 32.40 211 LEU A O 1
ATOM 1630 N N . LYS A 1 215 ? 10.167 28.744 48.451 1.00 32.77 212 LYS A N 1
ATOM 1631 C CA . LYS A 1 215 ? 9.704 27.400 48.774 1.00 33.42 212 LYS A CA 1
ATOM 1632 C C . LYS A 1 215 ? 8.202 27.312 48.552 1.00 33.93 212 LYS A C 1
ATOM 1633 O O . LYS A 1 215 ? 7.705 26.367 47.919 1.00 34.07 212 LYS A O 1
ATOM 1639 N N . ARG A 1 216 ? 7.489 28.322 49.045 1.00 34.05 213 ARG A N 1
ATOM 1640 C CA . ARG A 1 216 ? 6.060 28.451 48.805 1.00 34.56 213 ARG A CA 1
ATOM 1641 C C . ARG A 1 216 ? 5.684 28.501 47.304 1.00 34.54 213 ARG A C 1
ATOM 1642 O O . ARG A 1 216 ? 4.697 27.902 46.903 1.00 34.98 213 ARG A O 1
ATOM 1650 N N . LEU A 1 217 ? 6.469 29.188 46.476 1.00 34.52 214 LEU A N 1
ATOM 1651 C CA . LEU A 1 217 ? 6.255 29.162 45.022 1.00 34.73 214 LEU A CA 1
ATOM 1652 C C . LEU A 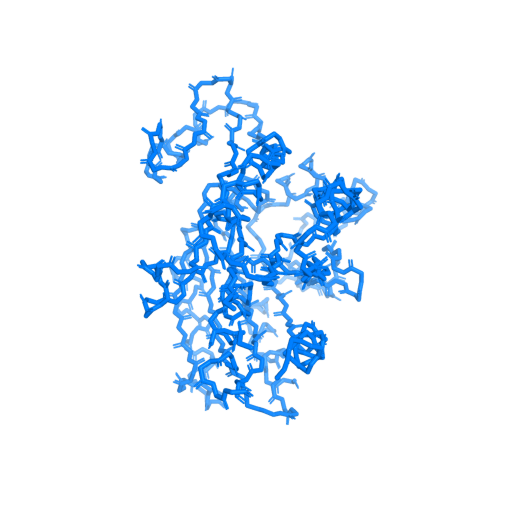1 217 ? 6.317 27.741 44.427 1.00 35.02 214 LEU A C 1
ATOM 1653 O O . LEU A 1 217 ? 5.425 27.335 43.666 1.00 34.55 214 LEU A O 1
ATOM 1658 N N . ALA A 1 218 ? 7.368 26.997 44.782 1.00 35.27 215 ALA A N 1
ATOM 1659 C CA . ALA A 1 218 ? 7.506 25.600 44.356 1.00 35.41 215 ALA A CA 1
ATOM 1660 C C . ALA A 1 218 ? 6.315 24.751 44.779 1.00 35.81 215 ALA A C 1
ATOM 1661 O O . ALA A 1 218 ? 5.823 23.952 43.993 1.00 36.49 215 ALA A O 1
ATOM 1663 N N . GLU A 1 219 ? 5.832 24.931 46.004 1.00 35.92 216 GLU A N 1
ATOM 1664 C CA . GLU A 1 219 ? 4.651 24.193 46.453 1.00 36.01 216 GLU A CA 1
ATOM 1665 C C . GLU A 1 219 ? 3.407 24.548 45.641 1.00 35.48 216 GLU A C 1
ATOM 1666 O O . GLU A 1 219 ? 2.589 23.671 45.327 1.00 35.41 216 GLU A O 1
ATOM 1672 N N . ILE A 1 220 ? 3.294 25.824 45.278 1.00 34.79 217 ILE A N 1
ATOM 1673 C CA . ILE A 1 220 ? 2.144 26.326 44.533 1.00 34.05 217 ILE A CA 1
ATOM 1674 C C . ILE A 1 220 ? 2.109 25.744 43.129 1.00 34.08 217 ILE A C 1
ATOM 1675 O O . ILE A 1 220 ? 1.044 25.359 42.646 1.00 34.25 217 ILE A O 1
ATOM 1680 N N . VAL A 1 221 ? 3.272 25.672 42.484 1.00 34.23 218 VAL A N 1
ATOM 1681 C CA . VAL A 1 221 ? 3.403 25.012 41.174 1.00 34.45 218 VAL A CA 1
ATOM 1682 C C . VAL A 1 221 ? 2.866 23.572 41.211 1.00 34.62 218 VAL A C 1
ATOM 1683 O O . VAL A 1 221 ? 2.192 23.123 40.278 1.00 34.07 218 VAL A O 1
ATOM 1687 N N . LYS A 1 222 ? 3.161 22.869 42.304 1.00 34.97 219 LYS A N 1
ATOM 1688 C CA . LYS A 1 222 ? 2.807 21.472 42.424 1.00 35.74 219 LYS A CA 1
ATOM 1689 C C . LYS A 1 222 ? 1.298 21.330 42.533 1.00 36.04 219 LYS A C 1
ATOM 1690 O O . LYS A 1 222 ? 0.716 20.368 41.994 1.00 35.69 219 LYS A O 1
ATOM 1696 N N . GLU A 1 223 ? 0.677 22.293 43.225 1.00 36.15 220 GLU A N 1
ATOM 1697 C CA . GLU A 1 223 ? -0.776 22.334 43.379 1.00 36.57 220 GLU A CA 1
ATOM 1698 C C . GLU A 1 223 ? -1.439 22.651 42.060 1.00 36.12 220 GLU A C 1
ATOM 1699 O O . GLU A 1 223 ? -2.338 21.930 41.607 1.00 36.04 220 GLU A O 1
ATOM 1713 N N . THR A 1 225 ? -0.429 22.476 38.990 1.00 33.43 222 THR A N 1
ATOM 1714 C CA . THR A 1 225 ? -0.189 21.595 37.845 1.00 32.52 222 THR A CA 1
ATOM 1715 C C . THR A 1 225 ? -0.734 20.194 38.042 1.00 31.90 222 THR A C 1
ATOM 1716 O O . THR A 1 225 ? -0.548 19.321 37.195 1.00 32.11 222 THR A O 1
ATOM 1720 N N . ALA A 1 226 ? -1.425 19.985 39.155 1.00 31.59 223 ALA A N 1
ATOM 1721 C CA . ALA A 1 226 ? -1.968 18.664 39.503 1.00 30.96 223 ALA A CA 1
ATOM 1722 C C . ALA A 1 226 ? -3.032 18.167 38.533 1.00 30.48 223 ALA A C 1
ATOM 1723 O O . ALA A 1 226 ? -3.259 16.968 38.437 1.00 30.11 223 ALA A O 1
ATOM 1725 N N . ASP A 1 227 ? -3.676 19.087 37.820 1.00 30.30 224 ASP A N 1
ATOM 1726 C CA . ASP A 1 227 ? -4.826 18.735 36.986 1.00 30.45 224 ASP A CA 1
ATOM 1727 C C . ASP A 1 227 ? -4.542 18.479 35.493 1.00 30.53 224 ASP A C 1
ATOM 1728 O O . ASP A 1 227 ? -5.471 18.270 34.717 1.00 30.78 224 ASP A O 1
ATOM 1733 N N . GLY A 1 228 ? -3.275 18.482 35.092 1.00 30.36 225 GLY A N 1
ATOM 1734 C CA . GLY A 1 228 ? -2.949 18.196 33.706 1.00 30.27 225 GLY A CA 1
ATOM 1735 C C . GLY A 1 228 ? -1.499 18.421 33.369 1.00 30.57 225 GLY A C 1
ATOM 1736 O O . GLY A 1 228 ? -0.640 18.477 34.257 1.00 30.96 225 GLY A O 1
ATOM 1737 N N . GLU A 1 229 ? -1.226 18.561 32.077 1.00 30.40 226 GLU A N 1
ATOM 1738 C CA . GLU A 1 229 ? 0.143 18.683 31.583 1.00 30.28 226 GLU A CA 1
ATOM 1739 C C . GLU A 1 229 ? 0.453 20.132 31.224 1.00 29.79 226 GLU A C 1
ATOM 1740 O O . GLU A 1 229 ? -0.188 20.711 30.338 1.00 29.67 226 GLU A O 1
ATOM 1746 N N . TYR A 1 230 ? 1.431 20.722 31.915 1.00 29.18 227 TYR A N 1
ATOM 1747 C CA . TYR A 1 230 ? 1.717 22.148 31.760 1.00 28.46 227 TYR A CA 1
ATOM 1748 C C . TYR A 1 230 ? 3.129 22.460 31.317 1.00 28.65 227 TYR A C 1
ATOM 1749 O O . TYR A 1 230 ? 4.081 21.893 31.833 1.00 28.91 227 TYR A O 1
ATOM 1758 N N . ASP A 1 231 ? 3.270 23.388 30.378 1.00 28.92 228 ASP A N 1
ATOM 1759 C CA . ASP A 1 231 ? 4.558 24.052 30.170 1.00 29.23 228 ASP A CA 1
ATOM 1760 C C . ASP A 1 231 ? 4.801 25.007 31.352 1.00 29.23 228 ASP A C 1
ATOM 1761 O O . ASP A 1 231 ? 3.928 25.840 31.673 1.00 29.18 228 ASP A O 1
ATOM 1766 N N . ILE A 1 232 ? 5.954 24.864 32.019 1.00 28.77 229 ILE A N 1
ATOM 1767 C CA . ILE A 1 232 ? 6.285 25.722 33.173 1.00 29.04 229 ILE A CA 1
ATOM 1768 C C . ILE A 1 232 ? 7.493 26.640 32.911 1.00 29.27 229 ILE A C 1
ATOM 1769 O O . ILE A 1 232 ? 8.529 26.194 32.409 1.00 29.90 229 ILE A O 1
ATOM 1774 N N . ALA A 1 233 ? 7.353 27.917 33.266 1.00 28.96 230 ALA A N 1
ATOM 1775 C CA . ALA A 1 233 ? 8.383 28.905 33.004 1.00 28.78 230 ALA A CA 1
ATOM 1776 C C . ALA A 1 233 ? 8.748 29.609 34.304 1.00 28.95 230 ALA A C 1
ATOM 1777 O O . ALA A 1 233 ? 7.866 30.113 35.001 1.00 29.48 230 ALA A O 1
ATOM 1779 N N . ILE A 1 234 ? 10.036 29.621 34.644 1.00 28.62 231 ILE A N 1
ATOM 1780 C CA . ILE A 1 234 ? 10.522 30.497 35.698 1.00 28.48 231 ILE A CA 1
ATOM 1781 C C . ILE A 1 234 ? 11.065 31.748 35.019 1.00 28.60 231 ILE A C 1
ATOM 1782 O O . ILE A 1 234 ? 11.877 31.670 34.092 1.00 29.04 231 ILE A O 1
ATOM 1787 N N . ILE A 1 235 ? 10.601 32.903 35.466 1.00 28.31 232 ILE A N 1
ATOM 1788 C CA . ILE A 1 235 ? 10.909 34.149 34.782 1.00 28.12 232 ILE A CA 1
ATOM 1789 C C . ILE A 1 235 ? 11.452 35.130 35.811 1.00 28.20 232 ILE A C 1
ATOM 1790 O O . ILE A 1 235 ? 10.932 35.203 36.913 1.00 28.52 232 ILE A O 1
ATOM 1795 N N . HIS A 1 236 ? 12.503 35.865 35.463 1.00 28.15 233 HIS A N 1
ATOM 1796 C CA . HIS A 1 236 ? 13.119 36.774 36.405 1.00 28.64 233 HIS A CA 1
ATOM 1797 C C . HIS A 1 236 ? 13.625 38.047 35.750 1.00 29.47 233 HIS A C 1
ATOM 1798 O O . HIS A 1 236 ? 13.952 38.060 34.556 1.00 29.86 233 HIS A O 1
ATOM 1805 N N . SER A 1 237 ? 13.695 39.117 36.536 1.00 30.15 234 SER A N 1
ATOM 1806 C CA . SER A 1 237 ? 14.326 40.353 36.084 1.00 30.91 234 SER A CA 1
ATOM 1807 C C . SER A 1 237 ? 15.678 40.516 36.789 1.00 31.45 234 SER A C 1
ATOM 1808 O O . SER A 1 237 ? 15.781 41.171 37.824 1.00 31.53 234 SER A O 1
ATOM 1811 N N . ARG A 1 238 ? 16.711 39.896 36.220 1.00 32.53 235 ARG A N 1
ATOM 1812 C CA . ARG A 1 238 ? 18.065 39.886 36.811 1.00 33.55 235 ARG A CA 1
ATOM 1813 C C . ARG A 1 238 ? 18.063 39.320 38.242 1.00 33.83 235 ARG A C 1
ATOM 1814 O O . ARG A 1 238 ? 18.563 39.945 39.177 1.00 33.87 235 ARG A O 1
ATOM 1822 N N . ALA A 1 239 ? 17.467 38.139 38.389 1.00 34.51 236 ALA A N 1
ATOM 1823 C CA . ALA A 1 239 ? 17.387 37.420 39.663 1.00 34.97 236 ALA A CA 1
ATOM 1824 C C . ALA A 1 239 ? 17.749 35.961 39.400 1.00 35.37 236 ALA A C 1
ATOM 1825 O O . ALA A 1 239 ? 17.065 35.036 39.839 1.00 34.97 236 ALA A O 1
ATOM 1827 N N . GLN A 1 240 ? 18.838 35.794 38.650 1.00 36.32 237 GLN A N 1
ATOM 1828 C CA . GLN A 1 240 ? 19.457 34.505 38.345 1.00 37.19 237 GLN A CA 1
ATOM 1829 C C . GLN A 1 240 ? 19.406 33.490 39.488 1.00 37.09 237 GLN A C 1
ATOM 1830 O O . GLN A 1 240 ? 18.916 32.373 39.310 1.00 36.86 237 GLN A O 1
ATOM 1836 N N . ASP A 1 241 ? 19.928 33.893 40.647 1.00 37.11 238 ASP A N 1
ATOM 1837 C CA . ASP A 1 241 ? 20.008 33.033 41.814 1.00 37.60 238 ASP A CA 1
ATOM 1838 C C . ASP A 1 241 ? 18.646 32.628 42.375 1.00 36.95 238 ASP A C 1
ATOM 1839 O O . ASP A 1 241 ? 18.479 31.480 42.790 1.00 36.82 238 ASP A O 1
ATOM 1844 N N . LYS A 1 242 ? 17.690 33.559 42.384 1.00 36.24 239 LYS A N 1
ATOM 1845 C CA . LYS A 1 242 ? 16.337 33.268 42.862 1.00 36.09 239 LYS A CA 1
ATOM 1846 C C . LYS A 1 242 ? 15.636 32.271 41.923 1.00 35.89 239 LYS A C 1
ATOM 1847 O O . LYS A 1 242 ? 14.855 31.422 42.372 1.00 36.17 239 LYS A O 1
ATOM 1853 N N . ALA A 1 243 ? 15.937 32.357 40.627 1.00 35.39 240 ALA A N 1
ATOM 1854 C CA . ALA A 1 243 ? 15.350 31.463 39.619 1.00 34.58 240 ALA A CA 1
ATOM 1855 C C . ALA A 1 243 ? 15.972 30.057 39.620 1.00 34.21 240 ALA A C 1
ATOM 1856 O O . ALA A 1 243 ? 15.261 29.066 39.481 1.00 33.60 240 ALA A O 1
ATOM 1858 N N . GLU A 1 244 ? 17.295 29.980 39.768 1.00 34.15 241 GLU A N 1
ATOM 1859 C CA . GLU A 1 244 ? 17.994 28.694 39.882 1.00 34.45 241 GLU A CA 1
ATOM 1860 C C . GLU A 1 244 ? 17.568 27.969 41.146 1.00 34.08 241 GLU A C 1
ATOM 1861 O O . GLU A 1 244 ? 17.401 26.759 41.147 1.00 33.74 241 GLU A O 1
ATOM 1867 N N . GLN A 1 245 ? 17.399 28.732 42.220 1.00 34.16 242 GLN A N 1
ATOM 1868 C CA . GLN A 1 245 ? 16.856 28.225 43.468 1.00 34.22 242 GLN A CA 1
ATOM 1869 C C . GLN A 1 245 ? 15.489 27.592 43.241 1.00 34.15 242 GLN A C 1
ATOM 1870 O O . GLN A 1 245 ? 15.291 26.417 43.544 1.00 34.46 242 GLN A O 1
ATOM 1876 N N . LEU A 1 246 ? 14.551 28.370 42.698 1.00 33.77 243 LEU A N 1
ATOM 1877 C CA . LEU A 1 246 ? 13.211 27.871 42.433 1.00 33.40 243 LEU A CA 1
ATOM 1878 C C . LEU A 1 246 ? 13.250 26.684 41.480 1.00 33.56 243 LEU A C 1
ATOM 1879 O O . LEU A 1 246 ? 12.487 25.733 41.643 1.00 33.68 243 LEU A O 1
ATOM 1884 N N . TYR A 1 247 ? 14.152 26.743 40.501 1.00 33.64 244 TYR A N 1
ATOM 1885 C CA . TYR A 1 247 ? 14.359 25.649 39.554 1.00 33.73 244 TYR A CA 1
ATOM 1886 C C . TYR A 1 247 ? 14.706 24.364 40.276 1.00 33.53 244 TYR A C 1
ATOM 1887 O O . TYR A 1 247 ? 14.152 23.302 39.965 1.00 33.58 244 TYR A O 1
ATOM 1896 N N . ASN A 1 248 ? 15.632 24.470 41.230 1.00 33.17 245 ASN A N 1
ATOM 1897 C CA . ASN A 1 248 ? 16.052 23.327 42.038 1.00 32.54 245 ASN A CA 1
ATOM 1898 C C . ASN A 1 248 ? 14.931 22.814 42.919 1.00 32.26 245 ASN A C 1
ATOM 1899 O O . ASN A 1 248 ? 14.714 21.615 42.978 1.00 32.26 245 ASN A O 1
ATOM 1904 N N . LEU A 1 249 ? 14.202 23.718 43.571 1.00 31.89 246 LEU A N 1
ATOM 1905 C CA . LEU A 1 249 ? 13.028 23.336 44.346 1.00 31.90 246 LEU A CA 1
ATOM 1906 C C . LEU A 1 249 ? 12.027 22.549 43.502 1.00 32.30 246 LEU A C 1
ATOM 1907 O O . LEU A 1 249 ? 11.420 21.600 43.985 1.00 32.74 246 LEU A O 1
ATOM 1912 N N . LEU A 1 250 ? 11.863 22.947 42.241 1.00 32.62 247 LEU A N 1
ATOM 1913 C CA . LEU A 1 250 ? 10.971 22.268 41.309 1.00 32.49 247 LEU A CA 1
ATOM 1914 C C . LEU A 1 250 ? 11.604 21.023 40.694 1.00 32.64 247 LEU A C 1
ATOM 1915 O O . LEU A 1 250 ? 10.903 20.081 40.326 1.00 32.54 247 LEU A O 1
ATOM 1920 N N . ALA A 1 251 ? 12.929 21.027 40.588 1.00 32.63 248 ALA A N 1
ATOM 1921 C CA . ALA A 1 251 ? 13.666 19.853 40.142 1.00 32.80 248 ALA A CA 1
ATOM 1922 C C . ALA A 1 251 ? 13.486 18.744 41.169 1.00 32.89 248 ALA A C 1
ATOM 1923 O O . ALA A 1 251 ? 13.136 17.619 40.825 1.00 32.71 248 ALA A O 1
ATOM 1925 N N . LYS A 1 252 ? 13.705 19.087 42.435 1.00 33.21 249 LYS A N 1
ATOM 1926 C CA . LYS A 1 252 ? 13.502 18.161 43.544 1.00 33.43 249 LYS A CA 1
ATOM 1927 C C . LYS A 1 252 ? 12.070 17.628 43.551 1.00 33.84 249 LYS A C 1
ATOM 1928 O O . LYS A 1 252 ? 11.852 16.449 43.789 1.00 33.81 249 LYS A O 1
ATOM 1934 N N . ALA A 1 253 ? 11.096 18.488 43.271 1.00 34.60 250 ALA A N 1
ATOM 1935 C CA . ALA A 1 253 ? 9.698 18.076 43.367 1.00 35.22 250 ALA A CA 1
ATOM 1936 C C . ALA A 1 253 ? 9.254 17.132 42.225 1.00 35.75 250 ALA A C 1
ATOM 1937 O O . ALA A 1 253 ? 8.146 16.592 42.259 1.00 36.08 250 ALA A O 1
ATOM 1939 N N . GLY A 1 254 ? 10.130 16.914 41.244 1.00 36.01 251 GLY A N 1
ATOM 1940 C CA . GLY A 1 254 ? 9.831 16.059 40.092 1.00 36.37 251 GLY A CA 1
ATOM 1941 C C . GLY A 1 254 ? 9.379 16.759 38.812 1.00 36.85 251 GLY A C 1
ATOM 1942 O O . GLY A 1 254 ? 8.955 16.093 37.870 1.00 36.70 251 GLY A O 1
ATOM 1943 N N . LEU A 1 255 ? 9.482 18.092 38.763 1.00 37.25 252 LEU A N 1
ATOM 1944 C CA . LEU A 1 255 ? 8.887 18.896 37.677 1.00 37.60 252 LEU A CA 1
ATOM 1945 C C . LEU A 1 255 ? 9.883 19.494 36.680 1.00 38.04 252 LEU A C 1
ATOM 1946 O O . LEU A 1 255 ? 9.522 20.380 35.908 1.00 38.69 252 LEU A O 1
ATOM 1951 N N . LYS A 1 256 ? 11.115 18.991 36.691 1.00 38.51 253 LYS A N 1
ATOM 1952 C CA . LYS A 1 256 ? 12.218 19.449 35.834 1.00 38.85 253 LYS A CA 1
ATOM 1953 C C . LYS A 1 256 ? 11.904 19.436 34.330 1.00 39.73 253 LYS A C 1
ATOM 1954 O O . LYS A 1 256 ? 12.461 20.221 33.565 1.00 39.78 253 LYS A O 1
ATOM 1960 N N . ASP A 1 257 ? 11.007 18.552 33.907 1.00 40.90 254 ASP A N 1
ATOM 1961 C CA . ASP A 1 257 ? 10.908 18.194 32.484 1.00 41.86 254 ASP A CA 1
ATOM 1962 C C . ASP A 1 257 ? 10.367 19.265 31.554 1.00 41.65 254 ASP A C 1
ATOM 1963 O O . ASP A 1 257 ? 10.908 19.466 30.476 1.00 41.68 254 ASP A O 1
ATOM 1968 N N . ASP A 1 258 ? 9.305 19.941 31.970 1.00 41.82 255 ASP A N 1
ATOM 1969 C CA . ASP A 1 258 ? 8.771 21.075 31.211 1.00 41.84 255 ASP A CA 1
ATOM 1970 C C . ASP A 1 258 ? 9.067 22.376 31.964 1.00 41.16 255 ASP A C 1
ATOM 1971 O O . ASP A 1 258 ? 8.170 23.173 32.248 1.00 40.88 255 ASP A O 1
ATOM 1976 N N . LEU A 1 259 ? 10.344 22.578 32.271 1.00 40.50 256 LEU A N 1
ATOM 1977 C CA . LEU A 1 259 ? 10.784 23.698 33.093 1.00 39.68 256 LEU A CA 1
ATOM 1978 C C . LEU A 1 259 ? 11.898 24.468 32.382 1.00 39.02 256 LEU A C 1
ATOM 1979 O O . LEU A 1 259 ? 12.940 23.901 32.032 1.00 39.02 256 LEU A O 1
ATOM 1984 N N . GLU A 1 260 ? 11.654 25.753 32.158 1.00 37.82 257 GLU A N 1
ATOM 1985 C CA . GLU A 1 260 ? 12.558 26.606 31.411 1.00 36.92 257 GLU A CA 1
ATOM 1986 C C . GLU A 1 260 ? 12.765 27.890 32.193 1.00 35.37 257 GLU A C 1
ATOM 1987 O O . GLU A 1 260 ? 11.831 28.381 32.831 1.00 35.03 257 GLU A O 1
ATOM 1993 N N . ILE A 1 261 ? 13.985 28.422 32.161 1.00 33.94 258 ILE A N 1
ATOM 1994 C CA . ILE A 1 261 ? 14.265 29.737 32.757 1.00 33.18 258 ILE A CA 1
ATOM 1995 C C . ILE A 1 261 ? 14.391 30.810 31.666 1.00 32.91 258 ILE A C 1
ATOM 1996 O O . ILE A 1 261 ? 15.160 30.668 30.702 1.00 32.84 258 ILE A O 1
ATOM 2001 N N . VAL A 1 262 ? 13.609 31.875 31.817 1.00 32.31 259 VAL A N 1
ATOM 2002 C CA . VAL A 1 262 ? 13.568 32.955 30.841 1.00 31.79 259 VAL A CA 1
ATOM 2003 C C . VAL A 1 262 ? 13.523 34.287 31.567 1.00 31.84 259 VAL A C 1
ATOM 2004 O O . VAL A 1 262 ? 13.104 34.355 32.731 1.00 31.48 259 VAL A O 1
ATOM 2008 N N . SER A 1 263 ? 13.948 35.337 30.868 1.00 31.70 260 SER A N 1
ATOM 2009 C CA . SER A 1 263 ? 13.964 36.685 31.413 1.00 31.77 260 SER A CA 1
ATOM 2010 C C . SER A 1 263 ? 12.755 37.547 31.070 1.00 31.45 260 SER A C 1
ATOM 2011 O O . SER A 1 263 ? 12.055 37.290 30.079 1.00 31.02 260 SER A O 1
ATOM 2014 N N . PHE A 1 264 ? 12.527 38.563 31.911 1.00 30.99 261 PHE A N 1
ATOM 2015 C CA . PHE A 1 264 ? 11.620 39.654 31.589 1.00 30.60 261 PHE A CA 1
ATOM 2016 C C . PHE A 1 264 ? 12.373 40.677 30.731 1.00 30.41 261 PHE A C 1
ATOM 2017 O O . PHE A 1 264 ? 13.612 40.699 30.721 1.00 30.31 261 PHE A O 1
ATOM 2025 N N . GLY A 1 265 ? 11.623 41.501 29.995 1.00 30.23 262 GLY A N 1
ATOM 2026 C CA . GLY A 1 265 ? 12.166 42.676 29.310 1.00 29.69 262 GLY A CA 1
ATOM 2027 C C . GLY A 1 265 ? 11.879 43.936 30.128 1.00 29.57 262 GLY A C 1
ATOM 2028 O O . GLY A 1 265 ? 11.400 43.846 31.256 1.00 29.19 262 GLY A O 1
ATOM 2029 N N . GLY A 1 266 ? 12.179 45.105 29.555 1.00 29.41 263 GLY A N 1
ATOM 2030 C CA . GLY A 1 266 ? 12.074 46.379 30.247 1.00 28.97 263 GLY A CA 1
ATOM 2031 C C . GLY A 1 266 ? 10.636 46.736 30.541 1.00 29.44 263 GLY A C 1
ATOM 2032 O O . GLY A 1 266 ? 10.342 47.441 31.508 1.00 29.47 263 GLY A O 1
ATOM 2033 N N . VAL A 1 267 ? 9.731 46.234 29.709 1.00 29.52 264 VAL A N 1
ATOM 2034 C CA . VAL A 1 267 ? 8.301 46.467 29.891 1.00 29.56 264 VAL A CA 1
ATOM 2035 C C . VAL A 1 267 ? 7.839 45.979 31.271 1.00 29.82 264 VAL A C 1
ATOM 2036 O O . VAL A 1 267 ? 7.304 46.766 32.050 1.00 30.39 264 VAL A O 1
ATOM 2040 N N . ILE A 1 268 ? 8.101 44.707 31.584 1.00 29.97 265 ILE A N 1
ATOM 2041 C CA . ILE A 1 268 ? 7.700 44.094 32.859 1.00 29.57 265 ILE A CA 1
ATOM 2042 C C . ILE A 1 268 ? 8.650 44.426 34.014 1.00 29.78 265 ILE A C 1
ATOM 2043 O O . ILE A 1 268 ? 8.203 44.613 35.130 1.00 30.67 265 ILE A O 1
ATOM 2048 N N . ALA A 1 269 ? 9.948 44.528 33.750 1.00 29.96 266 ALA A N 1
ATOM 2049 C CA . ALA A 1 269 ? 10.897 45.064 34.726 1.00 29.95 266 ALA A CA 1
ATOM 2050 C C . ALA A 1 269 ? 10.439 46.437 35.274 1.00 30.36 266 ALA A C 1
ATOM 2051 O O . ALA A 1 269 ? 10.468 46.674 36.478 1.00 30.65 266 ALA A O 1
ATOM 2053 N N . THR A 1 270 ? 9.993 47.321 34.391 1.00 30.64 267 THR A N 1
ATOM 2054 C CA . THR A 1 270 ? 9.379 48.589 34.799 1.00 31.13 267 THR A CA 1
ATOM 2055 C C . THR A 1 270 ? 8.327 48.454 35.914 1.00 31.82 267 THR A C 1
ATOM 2056 O O . THR A 1 270 ? 8.299 49.261 36.837 1.00 31.81 267 THR A O 1
ATOM 2060 N N . HIS A 1 271 ? 7.465 47.446 35.832 1.00 32.65 268 HIS A N 1
ATOM 2061 C CA . HIS A 1 271 ? 6.364 47.323 36.793 1.00 33.56 268 HIS A CA 1
ATOM 2062 C C . HIS A 1 271 ? 6.685 46.408 37.973 1.00 33.74 268 HIS A C 1
ATOM 2063 O O . HIS A 1 271 ? 6.090 46.523 39.051 1.00 33.87 268 HIS A O 1
ATOM 2070 N N . LEU A 1 272 ? 7.642 45.514 37.770 1.00 33.61 269 LEU A N 1
ATOM 2071 C CA . LEU A 1 272 ? 8.000 44.559 38.788 1.00 33.81 269 LEU A CA 1
ATOM 2072 C C . LEU A 1 272 ? 9.212 45.024 39.600 1.00 33.88 269 LEU A C 1
ATOM 2073 O O . LEU A 1 272 ? 9.351 44.676 40.778 1.00 33.89 269 LEU A O 1
ATOM 2078 N N . GLY A 1 273 ? 10.069 45.823 38.967 1.00 33.48 270 GLY A N 1
ATOM 2079 C CA . GLY A 1 273 ? 11.342 46.199 39.546 1.00 33.38 270 GLY A CA 1
ATOM 2080 C C . GLY A 1 273 ? 12.378 45.163 39.170 1.00 33.72 270 GLY A C 1
ATOM 2081 O O . GLY A 1 273 ? 12.031 44.102 38.623 1.00 33.92 270 GLY A O 1
ATOM 2082 N N . GLU A 1 274 ? 13.647 45.479 39.442 1.00 33.30 271 GLU A N 1
ATOM 2083 C CA . GLU A 1 274 ? 14.729 44.516 39.322 1.00 33.32 271 GLU A CA 1
ATOM 2084 C C . GLU A 1 274 ? 14.690 43.597 40.543 1.00 33.26 271 GLU A C 1
ATOM 2085 O O . GLU A 1 274 ? 14.139 43.969 41.589 1.00 33.04 271 GLU A O 1
ATOM 2091 N N . GLY A 1 275 ? 15.282 42.409 40.401 1.00 33.00 272 GLY A N 1
ATOM 2092 C CA . GLY A 1 275 ? 15.277 41.393 41.442 1.00 32.68 272 GLY A CA 1
ATOM 2093 C C . GLY A 1 275 ? 13.993 40.573 41.553 1.00 32.75 272 GLY A C 1
ATOM 2094 O O . GLY A 1 275 ? 13.869 39.768 42.484 1.00 33.12 272 GLY A O 1
ATOM 2095 N N . ALA A 1 276 ? 13.031 40.766 40.637 1.00 32.05 273 ALA A N 1
ATOM 2096 C CA . ALA A 1 276 ? 11.778 40.001 40.675 1.00 31.55 273 ALA A CA 1
ATOM 2097 C C . ALA A 1 276 ? 11.958 38.565 40.170 1.00 31.40 273 ALA A C 1
ATOM 2098 O O . ALA A 1 276 ? 12.819 38.311 39.323 1.00 31.43 273 ALA A O 1
ATOM 2100 N N . VAL A 1 277 ? 11.162 37.635 40.715 1.00 30.93 274 VAL A N 1
ATOM 2101 C CA . VAL A 1 277 ? 11.086 36.240 40.231 1.00 30.12 274 VAL A CA 1
ATOM 2102 C C . VAL A 1 277 ? 9.618 35.814 40.175 1.00 29.69 274 VAL A C 1
ATOM 2103 O O . VAL A 1 277 ? 8.803 36.225 41.012 1.00 29.61 274 VAL A O 1
ATOM 2107 N N . ALA A 1 278 ? 9.280 35.013 39.168 1.00 29.07 275 ALA A N 1
ATOM 2108 C CA . ALA A 1 278 ? 7.897 34.610 38.918 1.00 28.40 275 ALA A CA 1
ATOM 2109 C C . ALA A 1 278 ? 7.874 33.233 38.305 1.00 28.29 275 ALA A C 1
ATOM 2110 O O . ALA A 1 278 ? 8.898 32.737 37.840 1.00 28.23 275 ALA A O 1
ATOM 2112 N N . PHE A 1 279 ? 6.708 32.604 38.300 1.00 28.25 276 PHE A N 1
ATOM 2113 C CA . PHE A 1 279 ? 6.507 31.497 37.384 1.00 28.46 276 PHE A CA 1
ATOM 2114 C C . PHE A 1 279 ? 5.219 31.710 36.594 1.00 28.82 276 PHE A C 1
ATOM 2115 O O . PHE A 1 279 ? 4.329 32.455 37.020 1.00 29.21 276 PHE A O 1
ATOM 2123 N N . GLY A 1 280 ? 5.138 31.063 35.435 1.00 28.61 277 GLY A N 1
ATOM 2124 C CA . GLY A 1 280 ? 3.899 30.996 34.681 1.00 28.30 277 GLY A CA 1
ATOM 2125 C C . GLY A 1 280 ? 3.740 29.588 34.153 1.00 28.05 277 GLY A C 1
ATOM 2126 O O . GLY A 1 280 ? 4.732 28.982 33.708 1.00 28.11 277 GLY A O 1
ATOM 2127 N N . ILE A 1 281 ? 2.509 29.067 34.228 1.00 27.27 278 ILE A N 1
ATOM 2128 C CA . ILE A 1 281 ? 2.171 27.771 33.644 1.00 26.79 278 ILE A CA 1
ATOM 2129 C C . ILE A 1 281 ? 1.130 27.915 32.529 1.00 26.92 278 ILE A C 1
ATOM 2130 O O . ILE A 1 281 ? 0.278 28.815 32.560 1.00 26.39 278 ILE A O 1
ATOM 2135 N N . THR A 1 282 ? 1.223 27.026 31.547 1.00 26.71 279 THR A N 1
ATOM 2136 C CA . THR A 1 282 ? 0.315 27.005 30.423 1.00 27.15 279 THR A CA 1
ATOM 2137 C C . THR A 1 282 ? 0.010 25.554 30.123 1.00 27.84 279 THR A C 1
ATOM 2138 O O . THR A 1 282 ? 0.932 24.738 30.090 1.00 28.00 279 THR A O 1
ATOM 2142 N N . PRO A 1 283 ? -1.281 25.225 29.886 1.00 28.46 280 PRO A N 1
ATOM 2143 C CA . PRO A 1 283 ? -1.642 23.873 29.482 1.00 28.72 280 PRO A CA 1
ATOM 2144 C C . PRO A 1 283 ? -0.919 23.480 28.198 1.00 29.37 280 PRO A C 1
ATOM 2145 O O . PRO A 1 283 ? -0.752 24.303 27.304 1.00 29.47 280 PRO A O 1
ATOM 2149 N N . LYS A 1 284 ? -0.482 22.233 28.113 1.00 30.14 281 LYS A N 1
ATOM 2150 C CA . LYS A 1 284 ? 0.009 21.721 26.850 1.00 30.95 281 LYS A CA 1
ATOM 2151 C C . LYS A 1 284 ? -1.117 21.612 25.828 1.00 31.71 281 LYS A C 1
ATOM 2152 O O . LYS A 1 284 ? -2.246 21.221 26.142 1.00 31.65 281 LYS A O 1
ATOM 2158 N N . ASN A 1 285 ? -0.778 22.003 24.608 1.00 32.70 282 ASN A N 1
ATOM 2159 C CA . ASN A 1 285 ? -1.636 21.859 23.454 1.00 33.61 282 ASN A CA 1
ATOM 2160 C C . ASN A 1 285 ? -1.906 20.385 23.134 1.00 33.97 282 ASN A C 1
ATOM 2161 O O . ASN A 1 285 ? -2.980 19.859 23.432 1.00 34.59 282 ASN A O 1
#

Nearest PDB structures (foldseek):
  6nyu-assembly2_B  TM=9.102E-01  e=1.655E-30  Staphylococcus aureus
  6mh9-assembly2_B  TM=9.083E-01  e=1.579E-29  Staphylococcus aureus
  6nm1-assembly2_B  TM=9.092E-01  e=3.996E-29  Staphylococcus aureus
  5v85-assembly1_B  TM=8.392E-01  e=5.112E-23  Mediterraneibacter gnavus ATCC 29149
  5uxy-assembly1_A  TM=8.092E-01  e=2.465E-23  Lachnospira eligens